Protein AF-A0A5N6W4V6-F1 (afdb_monomer)

Foldseek 3Di:
DDDDDPDPPPPPPQDKDKDKDKAKDFADPDPSVPPDDPPPPPDPPDDDDDPCPDPPPPDDDPDPPPPPPPDPPPDDPCPGMDIDPIDMDIATCPDDDPPDDHPVNVVVVVVQQVVAPLADPDDDNDDPDDQQAWEQDPQDTQGHRRRDHDNYRPPPHHYDYFDPDAAEDAQERDAPVQFPDWAQDPVNAAIFTDGSRRNDHTYGYGQPHWHAHPVVRFIWGFDQDPVRGTDIDTD

Nearest PDB structures (foldseek):
  9axv-assembly1_AH  TM=6.321E-01  e=2.723E+00  Schizosaccharomyces pombe

Solvent-accessible surface area (backbone atoms only — not comparable to full-atom values): 15080 Å² total; per-residue (Å²): 140,81,83,82,77,86,69,86,72,76,71,80,75,77,58,56,48,73,49,73,51,83,46,57,36,75,50,58,93,55,82,67,63,72,51,85,69,87,66,80,70,73,83,68,93,75,75,89,73,76,84,74,90,62,81,82,78,82,81,81,75,100,77,71,91,77,74,83,76,78,76,76,76,81,80,79,81,63,90,48,56,42,77,41,82,76,44,73,48,81,28,47,56,88,45,76,65,87,98,54,80,19,44,66,58,47,54,51,48,52,52,48,42,74,64,22,69,70,46,62,87,72,84,66,72,68,81,92,66,67,70,61,20,27,32,81,51,100,86,28,25,35,27,72,60,57,32,48,73,32,84,58,80,58,91,89,44,44,81,47,84,59,54,83,63,68,41,81,54,57,52,80,70,56,47,52,84,44,57,64,47,68,43,75,31,93,86,72,73,37,30,40,35,35,46,52,40,65,81,50,47,34,27,42,33,52,75,85,41,42,23,44,24,84,92,75,71,45,43,28,30,66,42,78,39,98,87,70,48,76,36,80,42,82,108

Sequence (235 aa):
MSKPSKGMVLSSQSEDLVIIRCRLEHIGTGIGADRARMEPRAPQRSHIRNPSDVTDLASLGSQVDRISLSGTSYRDDSTDVDFAPLQRVHVPDSVHGSSKLTVRLTLWGICMLAAAPGNSTHLQTEYNYPLHSCIQIQRGFLHLSTGVVTQQVPGGAQLVEAPQNPAIANNHSFLAEHVYTAKWHPSGTGLVVTLKDATLPRYIVSDENRFWSRVKQQWFRLVRGRNGDVIWEEL

Secondary structure (DSSP, 8-state):
--PPP----------EEEEEE--EEE--SSTTTTS---------S--PPPP-------SS-TT-TT------------TTEEEPPPEEEEEETT--STTS--HHHHHHHHHHHHT-TT------S---S-SSEEEEETTEEEETTT--EESSPPTTPEEEPPP-SPEEP-TTS--GGGEEEEEE-TTSSSEEEEES-TTSPPEEE-TT--EEETTTTEEEEEEE-TTS-EEEEE-

Organism: NCBI:txid1034304

Mean predicted aligned error: 16.21 Å

Structure (mmCIF, N/CA/C/O backbone):
data_AF-A0A5N6W4V6-F1
#
_entry.id   AF-A0A5N6W4V6-F1
#
loop_
_atom_site.group_PDB
_atom_site.id
_atom_site.type_symbol
_atom_site.label_atom_id
_atom_site.label_alt_id
_atom_site.label_comp_id
_atom_site.label_asym_id
_atom_site.label_entity_id
_atom_site.label_seq_id
_atom_site.pdbx_PDB_ins_code
_atom_site.Cartn_x
_atom_site.Cartn_y
_atom_site.Cartn_z
_atom_site.occupancy
_atom_site.B_iso_or_equiv
_atom_site.auth_seq_id
_atom_site.auth_comp_id
_atom_site.auth_asym_id
_atom_site.auth_atom_id
_atom_site.pdbx_PDB_model_num
ATOM 1 N N . MET A 1 1 ? 11.993 39.519 -54.305 1.00 37.31 1 MET A N 1
ATOM 2 C CA . MET A 1 1 ? 13.036 38.931 -53.432 1.00 37.31 1 MET A CA 1
ATOM 3 C C . MET A 1 1 ? 12.584 39.071 -51.988 1.00 37.31 1 MET A C 1
ATOM 5 O O . MET A 1 1 ? 12.568 40.179 -51.474 1.00 37.31 1 MET A O 1
ATOM 9 N N . SER A 1 2 ? 12.138 37.974 -51.376 1.00 35.53 2 SER A N 1
ATOM 10 C CA . SER A 1 2 ? 11.718 37.910 -49.970 1.00 35.53 2 SER A CA 1
ATOM 11 C C . SER A 1 2 ? 12.803 37.169 -49.186 1.00 35.53 2 SER A C 1
ATOM 13 O O . SER A 1 2 ? 13.235 36.098 -49.612 1.00 35.53 2 SER A O 1
ATOM 15 N N . LYS A 1 3 ? 13.305 37.770 -48.101 1.00 37.88 3 LYS A N 1
ATOM 16 C CA . LYS A 1 3 ? 14.307 37.156 -47.217 1.00 37.88 3 LYS A CA 1
ATOM 17 C C . LYS A 1 3 ? 13.666 35.971 -46.478 1.00 37.88 3 LYS A C 1
ATOM 19 O O . LYS A 1 3 ? 12.604 36.169 -45.891 1.00 37.88 3 LYS A O 1
ATOM 24 N N . PRO A 1 4 ? 14.292 34.783 -46.426 1.00 41.38 4 PRO A N 1
ATOM 25 C CA . PRO A 1 4 ? 13.817 33.717 -45.553 1.00 41.38 4 PRO A CA 1
ATOM 26 C C . PRO A 1 4 ? 14.013 34.133 -44.089 1.00 41.38 4 PRO A C 1
ATOM 28 O O . PRO A 1 4 ? 15.096 34.575 -43.692 1.00 41.38 4 PRO A O 1
ATOM 31 N N . SER A 1 5 ? 12.949 34.023 -43.293 1.00 41.88 5 SER A N 1
ATOM 32 C CA . SER A 1 5 ? 13.024 34.188 -41.846 1.00 41.88 5 SER A CA 1
ATOM 33 C C . SER A 1 5 ? 13.892 33.069 -41.269 1.00 41.88 5 SER A C 1
ATOM 35 O O . SER A 1 5 ? 13.708 31.888 -41.564 1.00 41.88 5 SER A O 1
ATOM 37 N N . LYS A 1 6 ? 14.869 33.436 -40.433 1.00 50.72 6 LYS A N 1
ATOM 38 C CA . LYS A 1 6 ? 15.570 32.487 -39.563 1.00 50.72 6 LYS A CA 1
ATOM 39 C C . LYS A 1 6 ? 14.616 32.085 -38.439 1.00 50.72 6 LYS A C 1
ATOM 41 O O . LYS A 1 6 ? 14.714 32.589 -37.326 1.00 50.72 6 LYS A O 1
ATOM 46 N N . GLY A 1 7 ? 13.660 31.219 -38.753 1.00 35.78 7 GLY A N 1
ATOM 47 C CA . GLY A 1 7 ? 12.993 30.412 -37.744 1.00 35.78 7 GLY A CA 1
ATOM 48 C C . GLY A 1 7 ? 13.973 29.337 -37.296 1.00 35.78 7 GLY A C 1
ATOM 49 O O . GLY A 1 7 ? 14.449 28.557 -38.119 1.00 35.78 7 GLY A O 1
ATOM 50 N N . MET A 1 8 ? 14.319 29.320 -36.011 1.00 35.16 8 MET A N 1
ATOM 51 C CA . MET A 1 8 ? 14.998 28.185 -35.399 1.00 35.16 8 MET A CA 1
ATOM 52 C C . MET A 1 8 ? 14.027 27.005 -35.447 1.00 35.16 8 MET A C 1
ATOM 54 O O . MET A 1 8 ? 13.156 26.866 -34.594 1.00 35.16 8 MET A O 1
ATOM 58 N N . VAL A 1 9 ? 14.129 26.199 -36.502 1.00 39.41 9 VAL A N 1
ATOM 59 C CA . VAL A 1 9 ? 13.471 24.899 -36.565 1.00 39.41 9 VAL A CA 1
ATOM 60 C C . VAL A 1 9 ? 14.160 24.054 -35.503 1.00 39.41 9 VAL A C 1
ATOM 62 O O . VAL A 1 9 ? 15.336 23.723 -35.649 1.00 39.41 9 VAL A O 1
ATOM 65 N N . LEU A 1 10 ? 13.453 23.752 -34.413 1.00 39.94 10 LEU A N 1
ATOM 66 C CA . LEU A 1 10 ? 13.836 22.664 -33.521 1.00 39.94 10 LEU A CA 1
ATOM 67 C C . LEU A 1 10 ? 13.800 21.404 -34.389 1.00 39.94 10 LEU A C 1
ATOM 69 O O . LEU A 1 10 ? 12.734 20.883 -34.704 1.00 39.94 10 LEU A O 1
ATOM 73 N N . SER A 1 11 ? 14.967 21.017 -34.897 1.00 42.38 11 SER A N 1
ATOM 74 C CA . SER A 1 11 ? 15.164 19.841 -35.734 1.00 42.38 11 SER A CA 1
ATOM 75 C C . SER A 1 11 ? 14.507 18.644 -35.059 1.00 42.38 11 SER A C 1
ATOM 77 O O . SER A 1 11 ? 14.895 18.332 -33.935 1.00 42.38 11 SER A O 1
ATOM 79 N N . SER A 1 12 ? 13.514 18.048 -35.730 1.00 49.81 12 SER A N 1
ATOM 80 C CA . SER A 1 12 ? 12.936 16.720 -35.469 1.00 49.81 12 SER A CA 1
ATOM 81 C C . SER A 1 12 ? 13.153 16.236 -34.032 1.00 49.81 12 SER A C 1
ATOM 83 O O . SER A 1 12 ? 14.077 15.461 -33.774 1.00 49.81 12 SER A O 1
ATOM 85 N N . GLN A 1 13 ? 12.365 16.752 -33.087 1.00 52.81 13 GLN A N 1
ATOM 86 C CA . GLN A 1 13 ? 12.402 16.244 -31.721 1.00 52.81 13 GLN A CA 1
ATOM 87 C C . GLN A 1 13 ? 11.993 14.776 -31.780 1.00 52.81 13 GLN A C 1
ATOM 89 O O . GLN A 1 13 ? 10.850 14.465 -32.101 1.00 52.81 13 GLN A O 1
ATOM 94 N N . SER A 1 14 ? 12.951 13.883 -31.548 1.00 59.62 14 SER A N 1
ATOM 95 C CA . SER A 1 14 ? 12.659 12.491 -31.246 1.00 59.62 14 SER A CA 1
ATOM 96 C C . SER A 1 14 ? 11.665 12.486 -30.090 1.00 59.62 14 SER A C 1
ATOM 98 O O . SER A 1 14 ? 11.950 13.042 -29.027 1.00 59.62 14 SER A O 1
ATOM 100 N N . GLU A 1 15 ? 10.469 11.962 -30.335 1.00 77.88 15 GLU A N 1
ATOM 101 C CA . GLU A 1 15 ? 9.481 11.779 -29.283 1.00 77.88 15 GLU A CA 1
ATOM 102 C C . GLU A 1 15 ? 10.014 10.686 -28.353 1.00 77.88 15 GLU A C 1
ATOM 104 O O . GLU A 1 15 ? 10.244 9.555 -28.775 1.00 77.88 15 GLU A O 1
ATOM 109 N N . ASP A 1 16 ? 10.262 11.031 -27.094 1.00 81.50 16 ASP A N 1
ATOM 110 C CA . ASP A 1 16 ? 10.787 10.111 -26.090 1.00 81.50 16 ASP A CA 1
ATOM 111 C C . ASP A 1 16 ? 9.822 10.082 -24.901 1.00 81.50 16 ASP A C 1
ATOM 113 O O . ASP A 1 16 ? 9.371 11.121 -24.410 1.00 81.50 16 ASP A O 1
ATOM 117 N N . LEU A 1 17 ? 9.541 8.887 -24.380 1.00 81.44 17 LEU A N 1
ATOM 118 C CA . LEU A 1 17 ? 8.930 8.750 -23.065 1.00 81.44 17 LEU A CA 1
ATOM 119 C C . LEU A 1 17 ? 10.016 8.920 -22.002 1.00 81.44 17 LEU A C 1
ATOM 121 O O . LEU A 1 17 ? 10.955 8.125 -21.923 1.00 81.44 17 LEU A O 1
ATOM 125 N N . VAL A 1 18 ? 9.854 9.925 -21.144 1.00 80.00 18 VAL A N 1
ATOM 126 C CA . VAL A 1 18 ? 10.773 10.190 -20.034 1.00 80.00 18 VAL A CA 1
ATOM 127 C C . VAL A 1 18 ? 10.116 9.789 -18.721 1.00 80.00 18 VAL A C 1
ATOM 129 O O . VAL A 1 18 ? 9.105 10.358 -18.316 1.00 80.00 18 VAL A O 1
ATOM 132 N N . ILE A 1 19 ? 10.717 8.826 -18.029 1.00 78.06 19 ILE A N 1
ATOM 133 C CA . ILE A 1 19 ? 10.325 8.445 -16.671 1.00 78.06 19 ILE A CA 1
ATOM 134 C C . ILE A 1 19 ? 11.269 9.139 -15.707 1.00 78.06 19 ILE A C 1
ATOM 136 O O . ILE A 1 19 ? 12.485 9.012 -15.844 1.00 78.06 19 ILE A O 1
ATOM 140 N N . ILE A 1 20 ? 10.720 9.834 -14.715 1.00 73.12 20 ILE A N 1
ATOM 141 C CA . ILE A 1 20 ? 11.490 10.512 -13.675 1.00 73.12 20 ILE A CA 1
ATOM 142 C C . ILE A 1 20 ? 11.162 9.864 -12.335 1.00 73.12 20 ILE A C 1
ATOM 144 O O . ILE A 1 20 ? 9.997 9.710 -11.975 1.00 73.12 20 ILE A O 1
ATOM 148 N N . ARG A 1 21 ? 12.197 9.488 -11.587 1.00 70.25 21 ARG A N 1
ATOM 149 C CA . ARG A 1 21 ? 12.077 9.057 -10.199 1.00 70.25 21 ARG A CA 1
ATOM 150 C C . ARG A 1 21 ? 12.344 10.256 -9.300 1.00 70.25 21 ARG A C 1
ATOM 152 O O . ARG A 1 21 ? 13.481 10.720 -9.203 1.00 70.25 21 ARG A O 1
ATOM 159 N N . CYS A 1 22 ? 11.296 10.710 -8.628 1.00 69.06 22 CYS A N 1
ATOM 160 C CA . CYS A 1 22 ? 11.381 11.698 -7.562 1.00 69.06 22 CYS A CA 1
ATOM 161 C C . CYS A 1 22 ? 11.528 10.970 -6.223 1.00 69.06 22 CYS A C 1
ATOM 163 O O . CYS A 1 22 ? 10.844 9.977 -5.976 1.00 69.06 22 CYS A O 1
ATOM 165 N N . ARG A 1 23 ? 12.426 11.446 -5.364 1.00 62.81 23 ARG A N 1
ATOM 166 C CA . ARG A 1 23 ? 12.607 10.943 -4.000 1.00 62.81 23 ARG A CA 1
ATOM 167 C C . ARG A 1 23 ? 12.920 12.129 -3.091 1.00 62.81 23 ARG A C 1
ATOM 169 O O . ARG A 1 23 ? 13.581 13.064 -3.531 1.00 62.81 23 ARG A O 1
ATOM 176 N N .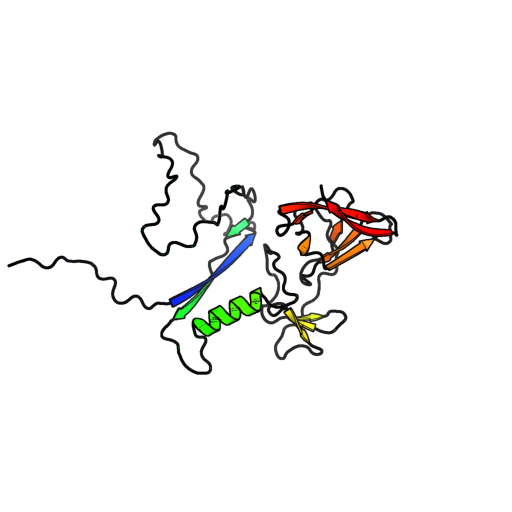 LEU A 1 24 ? 12.470 12.056 -1.846 1.00 67.94 24 LEU A N 1
ATOM 177 C CA . LEU A 1 24 ? 12.901 12.942 -0.773 1.00 67.94 24 LEU A CA 1
ATOM 178 C C . LEU A 1 24 ? 14.062 12.283 -0.007 1.00 67.94 24 LEU A C 1
ATOM 180 O O . LEU A 1 24 ? 14.114 11.059 0.113 1.00 67.94 24 LEU A O 1
ATOM 184 N N . GLU A 1 25 ? 15.035 13.063 0.445 1.00 61.94 25 GLU A N 1
ATOM 185 C CA . GLU A 1 25 ? 16.137 12.603 1.289 1.00 61.94 25 GLU A CA 1
ATOM 186 C C . GLU A 1 25 ? 16.296 13.505 2.508 1.00 61.94 25 GLU A C 1
ATOM 188 O O . GLU A 1 25 ? 16.213 14.726 2.402 1.00 61.94 25 GLU A O 1
ATOM 193 N N . HIS A 1 26 ? 16.537 12.902 3.670 1.00 63.62 26 HIS A N 1
ATOM 194 C CA . HIS A 1 26 ? 16.838 13.659 4.875 1.00 63.62 26 HIS A CA 1
ATOM 195 C C . HIS A 1 26 ? 18.221 14.324 4.750 1.00 63.62 26 HIS A C 1
ATOM 197 O O . HIS A 1 26 ? 19.241 13.655 4.552 1.00 63.62 26 HIS A O 1
ATOM 203 N N . ILE A 1 27 ? 18.273 15.645 4.911 1.00 63.19 27 ILE A N 1
ATOM 204 C CA . ILE A 1 27 ? 19.504 16.431 4.962 1.00 63.19 27 ILE A CA 1
ATOM 205 C C . ILE A 1 27 ? 20.110 16.245 6.357 1.00 63.19 27 ILE A C 1
ATOM 207 O O . ILE A 1 27 ? 19.725 16.897 7.323 1.00 63.19 27 ILE A O 1
ATOM 211 N N . GLY A 1 28 ? 21.050 15.308 6.489 1.00 59.56 28 GLY A N 1
ATOM 212 C CA . GLY A 1 28 ? 21.851 15.177 7.711 1.00 59.56 28 GLY A CA 1
ATOM 213 C C . GLY A 1 28 ? 22.766 16.388 7.961 1.00 59.56 28 GLY A C 1
ATOM 214 O O . GLY A 1 28 ? 22.790 17.357 7.203 1.00 59.56 28 GLY A O 1
ATOM 215 N N . THR A 1 29 ? 23.591 16.318 9.007 1.00 54.50 29 THR A N 1
ATOM 216 C CA . THR A 1 29 ? 24.674 17.289 9.225 1.00 54.50 29 THR A CA 1
ATOM 217 C C . THR A 1 29 ? 25.836 17.022 8.255 1.00 54.50 29 THR A C 1
ATOM 219 O O . THR A 1 29 ? 26.289 15.887 8.112 1.00 54.50 29 THR A O 1
ATOM 222 N N . GLY A 1 30 ? 26.326 18.056 7.557 1.00 57.84 30 GLY A N 1
ATOM 223 C CA . GLY A 1 30 ? 27.465 17.961 6.628 1.00 57.84 30 GLY A CA 1
ATOM 224 C C . GLY A 1 30 ? 27.225 18.646 5.279 1.00 57.84 30 GLY A C 1
ATOM 225 O O . GLY A 1 30 ? 26.351 19.490 5.160 1.00 57.84 30 GLY A O 1
ATOM 226 N N . ILE A 1 31 ? 27.975 18.253 4.245 1.00 49.97 31 ILE A N 1
ATOM 227 C CA . ILE A 1 31 ? 28.059 18.893 2.906 1.00 49.97 31 ILE A CA 1
ATOM 228 C C . ILE A 1 31 ? 26.705 19.070 2.177 1.00 49.97 31 ILE A C 1
ATOM 230 O O . ILE A 1 31 ? 26.594 19.868 1.249 1.00 49.97 31 ILE A O 1
ATOM 234 N N . GLY A 1 32 ? 25.676 18.307 2.566 1.00 46.09 32 GLY A N 1
ATOM 235 C CA . GLY A 1 32 ? 24.301 18.468 2.077 1.00 46.09 32 GLY A CA 1
ATOM 236 C C . GLY A 1 32 ? 23.560 19.662 2.693 1.00 46.09 32 GLY A C 1
ATOM 237 O O . GLY A 1 32 ? 22.680 20.214 2.043 1.00 46.09 32 GLY A O 1
ATOM 238 N N . ALA A 1 33 ? 23.947 20.100 3.897 1.00 55.56 33 ALA A N 1
ATOM 239 C CA . ALA A 1 33 ? 23.419 21.293 4.559 1.00 55.56 33 ALA A CA 1
ATOM 240 C C . ALA A 1 33 ? 23.836 22.591 3.847 1.00 55.56 33 ALA A C 1
ATOM 242 O O . ALA A 1 33 ? 23.076 23.556 3.848 1.00 55.56 33 ALA A O 1
ATOM 243 N N . ASP A 1 34 ? 25.008 22.582 3.203 1.00 50.41 34 ASP A N 1
ATOM 244 C CA . ASP A 1 34 ? 25.590 23.737 2.508 1.00 50.41 34 ASP A CA 1
ATOM 245 C C . ASP A 1 34 ? 25.141 23.858 1.040 1.00 50.41 34 ASP A C 1
ATOM 247 O O . ASP A 1 34 ? 25.574 24.767 0.323 1.00 50.41 34 ASP A O 1
ATOM 251 N N . ARG A 1 35 ? 24.285 22.948 0.547 1.00 53.81 35 ARG A N 1
ATOM 252 C CA . ARG A 1 35 ? 23.696 23.103 -0.790 1.00 53.81 35 ARG A CA 1
ATOM 253 C C . ARG A 1 35 ? 22.862 24.381 -0.812 1.00 53.81 35 ARG A C 1
ATOM 255 O O . ARG A 1 35 ? 22.061 24.628 0.087 1.00 53.81 35 ARG A O 1
ATOM 262 N N . ALA A 1 36 ? 23.039 25.186 -1.861 1.00 47.34 36 ALA A N 1
ATOM 263 C CA . ALA A 1 36 ? 22.266 26.404 -2.057 1.00 47.34 36 ALA A CA 1
ATOM 264 C C . ALA A 1 36 ? 20.775 26.053 -2.159 1.00 47.34 36 ALA A C 1
ATOM 266 O O . ALA A 1 36 ? 20.301 25.612 -3.208 1.00 47.34 36 ALA A O 1
ATOM 267 N N . ARG A 1 37 ? 20.041 26.236 -1.056 1.00 52.66 37 ARG A N 1
ATOM 268 C CA . ARG A 1 37 ? 18.586 26.111 -1.049 1.00 52.66 37 ARG A CA 1
ATOM 269 C C . ARG A 1 37 ? 18.029 27.152 -2.015 1.00 52.66 37 ARG A C 1
ATOM 271 O O . ARG A 1 37 ? 18.456 28.310 -2.001 1.00 52.66 37 ARG A O 1
ATOM 278 N N . MET A 1 38 ? 17.037 26.773 -2.820 1.00 45.66 38 MET A N 1
ATOM 279 C CA . MET A 1 38 ? 16.125 27.774 -3.370 1.00 45.66 38 MET A CA 1
ATOM 280 C C . MET A 1 38 ? 15.278 28.290 -2.207 1.00 45.66 38 MET A C 1
ATOM 282 O O . MET A 1 38 ? 14.135 27.878 -2.030 1.00 45.66 38 MET A O 1
ATOM 286 N N . GLU A 1 39 ? 15.851 29.151 -1.366 1.00 39.00 39 GLU A N 1
ATOM 287 C CA . GLU A 1 3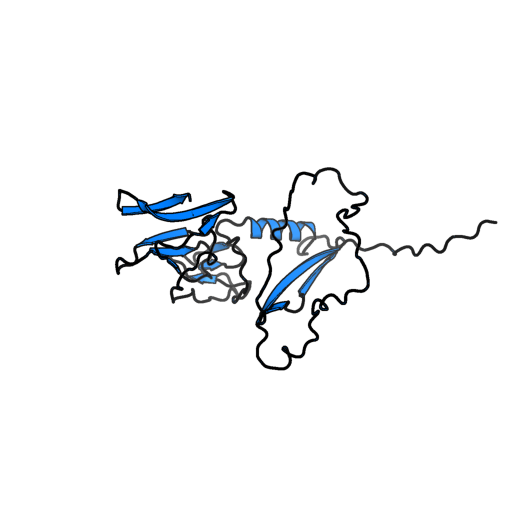9 ? 15.041 29.870 -0.399 1.00 39.00 39 GLU A CA 1
ATOM 288 C C . GLU A 1 39 ? 14.013 30.698 -1.177 1.00 39.00 39 GLU A C 1
ATOM 290 O O . GLU A 1 39 ? 14.384 31.427 -2.111 1.00 39.00 39 GLU A O 1
ATOM 295 N N . PRO A 1 40 ? 12.720 30.634 -0.817 1.00 41.06 40 PRO A N 1
ATOM 296 C CA . PRO A 1 40 ? 11.800 31.669 -1.225 1.00 41.06 40 PRO A CA 1
ATOM 297 C C . PRO A 1 40 ? 12.320 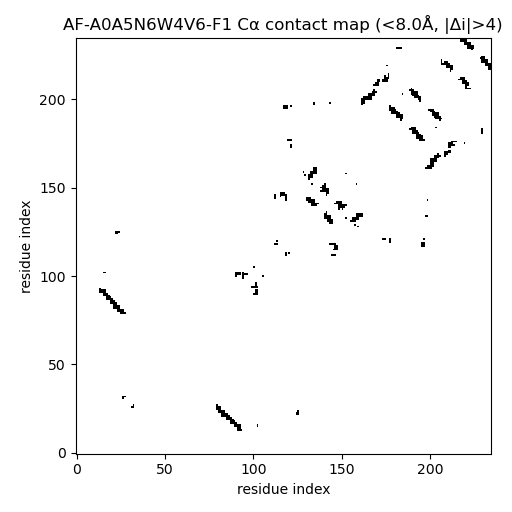32.953 -0.592 1.00 41.06 40 PRO A C 1
ATOM 299 O O . PRO A 1 40 ? 12.160 33.181 0.605 1.00 41.06 40 PRO A O 1
ATOM 302 N N . ARG A 1 41 ? 13.005 33.764 -1.405 1.00 39.59 41 ARG A N 1
ATOM 303 C CA . ARG A 1 41 ? 13.465 35.103 -1.041 1.00 39.59 41 ARG A CA 1
ATOM 304 C C . ARG A 1 41 ? 12.320 35.766 -0.283 1.00 39.59 41 ARG A C 1
ATOM 306 O O . ARG A 1 41 ? 11.239 35.933 -0.856 1.00 39.59 41 ARG A O 1
ATOM 313 N N . ALA A 1 42 ? 12.543 36.099 0.992 1.00 44.53 42 ALA A N 1
ATOM 314 C CA . ALA A 1 42 ? 11.595 36.896 1.757 1.00 44.53 42 ALA A CA 1
ATOM 315 C C . ALA A 1 42 ? 11.155 38.060 0.857 1.00 44.53 42 ALA A C 1
ATOM 317 O O . ALA A 1 42 ? 12.027 38.661 0.216 1.00 44.53 42 ALA A O 1
ATOM 318 N N . PRO A 1 43 ? 9.846 38.329 0.712 1.00 42.22 43 PRO A N 1
ATOM 319 C CA . PRO A 1 43 ? 9.377 39.261 -0.294 1.00 42.22 43 PRO A CA 1
ATOM 320 C C . PRO A 1 43 ? 9.943 40.641 0.030 1.00 42.22 43 PRO A C 1
ATOM 322 O O . PRO A 1 43 ? 9.425 41.363 0.881 1.00 42.22 43 PRO A O 1
ATOM 325 N N . GLN A 1 44 ? 11.022 41.023 -0.655 1.00 42.19 44 GLN A N 1
ATOM 326 C CA . GLN A 1 44 ? 11.397 42.417 -0.750 1.00 42.19 44 GLN A CA 1
ATOM 327 C C . GLN A 1 44 ? 10.230 43.087 -1.463 1.00 42.19 44 GLN A C 1
ATOM 329 O O . GLN A 1 44 ? 9.930 42.794 -2.621 1.00 42.19 44 GLN A O 1
ATOM 334 N N . ARG A 1 45 ? 9.507 43.921 -0.710 1.00 50.12 45 ARG A N 1
ATOM 335 C CA . ARG A 1 45 ? 8.444 44.794 -1.202 1.00 50.12 45 ARG A CA 1
ATOM 336 C C . ARG A 1 45 ? 9.026 45.772 -2.220 1.00 50.12 45 ARG A C 1
ATOM 338 O O . ARG A 1 45 ? 9.302 46.922 -1.909 1.00 50.12 45 ARG A O 1
ATOM 345 N N . SER A 1 46 ? 9.200 45.306 -3.440 1.0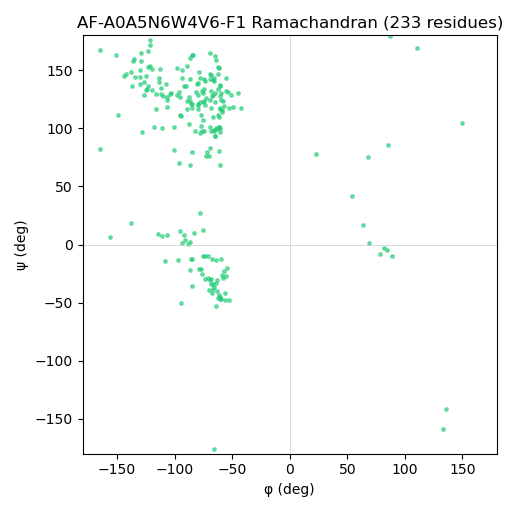0 42.69 46 SER A N 1
ATOM 346 C CA . SER A 1 46 ? 9.440 46.122 -4.618 1.00 42.69 46 SER A CA 1
ATOM 347 C C . SER A 1 46 ? 9.194 45.213 -5.811 1.00 42.69 46 SER A C 1
ATOM 349 O O . SER A 1 46 ? 10.116 44.562 -6.277 1.00 42.69 46 SER A O 1
ATOM 351 N N . HIS A 1 47 ? 7.917 45.066 -6.168 1.00 40.94 47 HIS A N 1
ATOM 352 C CA . HIS A 1 47 ? 7.341 44.678 -7.463 1.00 40.94 47 HIS A CA 1
ATOM 353 C C . HIS A 1 47 ? 6.022 43.945 -7.196 1.00 40.94 47 HIS A C 1
ATOM 355 O O . HIS A 1 47 ? 5.987 42.803 -6.743 1.00 40.94 47 HIS A O 1
ATOM 361 N N . ILE A 1 48 ? 4.922 44.653 -7.449 1.00 37.66 48 ILE A N 1
ATOM 362 C CA . ILE A 1 48 ? 3.571 44.096 -7.475 1.00 37.66 48 ILE A CA 1
ATOM 363 C C . ILE A 1 48 ? 3.565 42.999 -8.547 1.00 37.66 48 ILE A C 1
ATOM 365 O O . ILE A 1 48 ? 3.790 43.286 -9.722 1.00 37.66 48 ILE A O 1
ATOM 369 N N . ARG A 1 49 ? 3.344 41.741 -8.151 1.00 38.84 49 ARG A N 1
ATOM 370 C CA . ARG A 1 49 ? 3.014 40.666 -9.092 1.00 38.84 49 ARG A CA 1
ATOM 371 C C . ARG A 1 49 ? 1.511 40.708 -9.336 1.00 38.84 49 ARG A C 1
ATOM 373 O O . ARG A 1 49 ? 0.738 40.560 -8.394 1.00 38.84 49 ARG A O 1
ATOM 380 N N . ASN A 1 50 ? 1.118 40.891 -10.595 1.00 35.03 50 ASN A N 1
ATOM 381 C CA . ASN A 1 50 ? -0.227 40.548 -11.045 1.00 35.03 50 ASN A CA 1
ATOM 382 C C . ASN A 1 50 ? -0.506 39.080 -10.678 1.00 35.03 50 ASN A C 1
ATOM 384 O O . ASN A 1 50 ? 0.339 38.228 -10.983 1.00 35.03 50 ASN A O 1
ATOM 388 N N . PRO A 1 51 ? -1.652 38.763 -10.052 1.00 35.25 51 PRO A N 1
ATOM 389 C CA . PRO A 1 51 ? -2.067 37.382 -9.875 1.00 35.25 51 PRO A CA 1
ATOM 390 C C . PRO A 1 51 ? -2.229 36.760 -11.263 1.00 35.25 51 PRO A C 1
ATOM 392 O O . PRO A 1 51 ? -3.017 37.219 -12.087 1.00 35.25 51 PRO A O 1
ATOM 395 N N . SER A 1 52 ? -1.409 35.756 -11.558 1.00 40.62 52 SER A N 1
ATOM 396 C CA . SER A 1 52 ? -1.514 34.967 -12.783 1.00 40.62 52 SER A CA 1
ATOM 397 C C . SER A 1 52 ? -2.511 33.837 -12.530 1.00 40.62 52 SER A C 1
ATOM 399 O O . SER A 1 52 ? -2.126 32.678 -12.461 1.00 40.62 52 SER A O 1
ATOM 401 N N . ASP A 1 53 ? -3.790 34.182 -12.371 1.00 37.31 53 ASP A N 1
ATOM 402 C CA . ASP A 1 53 ? -4.902 33.213 -12.311 1.00 37.31 53 ASP A CA 1
ATOM 403 C C . ASP A 1 53 ? -5.261 32.640 -13.695 1.00 37.31 53 ASP A C 1
ATOM 405 O O . ASP A 1 53 ? -6.277 31.975 -13.873 1.00 37.31 53 ASP A O 1
ATOM 409 N N . VAL A 1 54 ? -4.415 32.862 -14.701 1.00 34.00 54 VAL A N 1
ATOM 410 C CA . VAL A 1 54 ? -4.569 32.286 -16.033 1.00 34.00 54 VAL A CA 1
ATOM 411 C C . VAL A 1 54 ? -3.251 31.621 -16.387 1.00 34.00 54 VAL A C 1
ATOM 413 O O . VAL A 1 54 ? -2.299 32.264 -16.830 1.00 34.00 54 VAL A O 1
ATOM 416 N N . THR A 1 55 ? -3.186 30.309 -16.166 1.00 39.59 55 THR A N 1
ATOM 417 C CA . THR A 1 55 ? -2.287 29.493 -16.979 1.00 39.59 55 THR A CA 1
ATOM 418 C C . THR A 1 55 ? -2.916 29.497 -18.362 1.00 39.59 55 THR A C 1
ATOM 420 O O . THR A 1 55 ? -3.931 28.840 -18.577 1.00 39.59 55 THR A O 1
ATOM 423 N N . ASP A 1 56 ? -2.377 30.316 -19.260 1.00 33.56 56 ASP A N 1
ATOM 424 C CA . ASP A 1 56 ? -2.793 30.360 -20.657 1.00 33.56 56 ASP A CA 1
ATOM 425 C C . ASP A 1 56 ? -2.341 29.042 -21.310 1.00 33.56 56 ASP A C 1
ATOM 427 O O . ASP A 1 56 ? -1.245 28.909 -21.856 1.00 33.56 56 ASP A O 1
ATOM 431 N N . LEU A 1 57 ? -3.160 28.002 -21.128 1.00 34.72 57 LEU A N 1
ATOM 432 C CA . LEU A 1 57 ? -3.074 26.727 -21.825 1.00 34.72 57 LEU A CA 1
ATOM 433 C C . LEU A 1 57 ? -3.522 26.973 -23.264 1.00 34.72 57 LEU A C 1
ATOM 435 O O . LEU A 1 57 ? -4.655 26.689 -23.653 1.00 34.72 57 LEU A O 1
ATOM 439 N N . ALA A 1 58 ? -2.613 27.513 -24.068 1.00 30.20 58 ALA A N 1
ATOM 440 C CA . ALA A 1 58 ? -2.796 27.538 -25.504 1.00 30.20 58 ALA A CA 1
ATOM 441 C C . ALA A 1 58 ? -2.707 26.101 -26.050 1.00 30.20 58 ALA A C 1
ATOM 443 O O . ALA A 1 58 ? -1.633 25.567 -26.318 1.00 30.20 58 ALA A O 1
ATOM 444 N N . SER A 1 59 ? -3.894 25.523 -26.234 1.00 40.06 59 SER A N 1
ATOM 445 C CA . SER A 1 59 ? -4.270 24.626 -27.329 1.00 40.06 59 SER A CA 1
ATOM 446 C C . SER A 1 59 ? -3.616 23.246 -27.391 1.00 40.06 59 SER A C 1
ATOM 448 O O . SER A 1 59 ? -2.870 22.971 -28.320 1.00 40.06 59 SER A O 1
ATOM 450 N N . LEU A 1 60 ? -4.046 22.325 -26.522 1.00 37.59 60 LEU A N 1
ATOM 451 C CA . LEU A 1 60 ? -4.232 20.913 -26.885 1.00 37.59 60 LEU A CA 1
ATOM 452 C C . LEU A 1 60 ? -5.374 20.301 -26.046 1.00 37.59 60 LEU A C 1
ATOM 454 O O . LEU A 1 60 ? -5.230 20.085 -24.850 1.00 37.59 60 LEU A O 1
ATOM 458 N N . GLY A 1 61 ? -6.495 19.984 -26.704 1.00 34.62 61 GLY A N 1
ATOM 459 C CA . GLY A 1 61 ? -7.389 18.890 -26.298 1.00 34.62 61 GLY A CA 1
ATOM 460 C C . GLY A 1 61 ? -8.456 19.192 -25.242 1.00 34.62 61 GLY A C 1
ATOM 461 O O . GLY A 1 61 ? -8.307 18.877 -24.065 1.00 34.62 61 GLY A O 1
ATOM 462 N N . SER A 1 62 ? -9.598 19.692 -25.706 1.00 39.31 62 SER A N 1
ATOM 463 C CA . SER A 1 62 ? -10.853 19.942 -24.989 1.00 39.31 62 SER A CA 1
ATOM 464 C C . SER A 1 62 ? -11.515 18.695 -24.364 1.00 39.31 62 SER A C 1
ATOM 466 O O . SER A 1 62 ? -12.582 18.280 -24.818 1.00 39.31 62 SER A O 1
ATOM 468 N N . GLN A 1 63 ? -10.924 18.081 -23.331 1.00 39.28 63 GLN A N 1
ATOM 469 C CA . GLN A 1 63 ? -11.649 17.092 -22.508 1.00 39.28 63 GLN A CA 1
ATOM 470 C C . GLN A 1 63 ? -11.137 16.878 -21.070 1.00 39.28 63 GLN A C 1
ATOM 472 O O . GLN A 1 63 ? -11.673 16.028 -20.364 1.00 39.28 63 GLN A O 1
ATOM 477 N N . VAL A 1 64 ? -10.171 17.670 -20.585 1.00 39.31 64 VAL A N 1
ATOM 478 C CA . VAL A 1 64 ? -9.661 17.581 -19.191 1.00 39.31 64 VAL A CA 1
ATOM 479 C C . VAL A 1 64 ? -10.355 18.588 -18.248 1.00 39.31 64 VAL A C 1
ATOM 481 O O . VAL A 1 64 ? -9.972 18.769 -17.098 1.00 39.31 64 VAL A O 1
ATOM 484 N N . ASP A 1 65 ? -11.441 19.215 -18.701 1.00 31.58 65 ASP A N 1
ATOM 485 C CA . ASP A 1 65 ? -12.085 20.378 -18.067 1.00 31.58 65 ASP A CA 1
ATOM 486 C C . ASP A 1 65 ? -12.967 20.058 -16.837 1.00 31.58 65 ASP A C 1
ATOM 488 O O . ASP A 1 65 ? -13.928 20.761 -16.526 1.00 31.58 65 ASP A O 1
ATOM 492 N N . ARG A 1 66 ? -12.679 18.966 -16.118 1.00 34.41 66 ARG A N 1
ATOM 493 C CA . ARG A 1 66 ? -13.402 18.595 -14.883 1.00 34.41 66 ARG A CA 1
ATOM 494 C C . ARG A 1 66 ? -12.531 18.087 -13.741 1.00 34.41 66 ARG A C 1
ATOM 496 O O . ARG A 1 66 ? -13.053 17.490 -12.803 1.00 34.41 66 ARG A O 1
ATOM 503 N N . ILE A 1 67 ? -11.228 18.346 -13.762 1.00 34.88 67 ILE A N 1
ATOM 504 C CA . ILE A 1 67 ? -10.389 18.079 -12.591 1.00 34.88 67 ILE A CA 1
ATOM 505 C C . ILE A 1 67 ? -10.164 19.401 -11.851 1.00 34.88 67 ILE A C 1
ATOM 507 O O . ILE A 1 67 ? -9.144 20.063 -12.017 1.00 34.88 67 ILE A O 1
ATOM 511 N N . SER A 1 68 ? -11.143 19.803 -11.033 1.00 30.92 68 SER A N 1
ATOM 512 C CA . SER A 1 68 ? -10.948 20.850 -10.023 1.00 30.92 68 SER A CA 1
ATOM 513 C C . SER A 1 68 ? -9.941 20.359 -8.983 1.00 30.92 68 SER A C 1
ATOM 515 O O . SER A 1 68 ? -10.299 19.699 -8.012 1.00 30.92 68 SER A O 1
ATOM 517 N N . LEU A 1 69 ? -8.668 20.691 -9.182 1.00 37.94 69 LEU A N 1
ATOM 518 C CA . LEU A 1 69 ? -7.656 20.658 -8.132 1.00 37.94 69 LEU A CA 1
ATOM 519 C C . LEU A 1 69 ? -7.726 21.990 -7.382 1.00 37.94 69 LEU A C 1
ATOM 521 O O . LEU A 1 69 ? -6.946 22.905 -7.634 1.00 37.94 69 LEU A O 1
ATOM 525 N N . SER A 1 70 ? -8.692 22.118 -6.471 1.00 35.88 70 SER A N 1
ATOM 526 C CA . SER A 1 70 ? -8.645 23.168 -5.453 1.00 35.88 70 SER A CA 1
ATOM 527 C C . SER A 1 70 ? -7.432 22.897 -4.564 1.00 35.88 70 SER A C 1
ATOM 529 O O . SER A 1 70 ? -7.441 22.005 -3.718 1.00 35.88 70 SER A O 1
ATOM 531 N N . GLY A 1 71 ? -6.354 23.631 -4.837 1.00 39.09 71 GLY A N 1
ATOM 532 C CA . GLY A 1 71 ? -5.077 23.529 -4.152 1.00 39.09 71 GLY A CA 1
ATOM 533 C C . GLY A 1 71 ? -5.186 23.966 -2.699 1.00 39.09 71 GLY A C 1
ATOM 534 O O . GLY A 1 71 ? -5.066 25.144 -2.379 1.00 39.09 71 GLY A O 1
ATOM 535 N N . THR A 1 72 ? -5.322 22.998 -1.798 1.00 33.12 72 THR A N 1
ATOM 536 C CA . THR A 1 72 ? -4.726 23.126 -0.472 1.00 33.12 72 THR A CA 1
ATOM 537 C C . THR A 1 72 ? -3.214 23.126 -0.692 1.00 33.12 72 THR A C 1
ATOM 539 O O . THR A 1 72 ? -2.625 22.072 -0.935 1.00 33.12 72 THR A O 1
ATOM 542 N N . SER A 1 73 ? -2.582 24.300 -0.712 1.00 35.94 73 SER A N 1
ATOM 543 C CA . SER A 1 73 ? -1.124 24.397 -0.770 1.00 35.94 73 SER A CA 1
ATOM 544 C C . SER A 1 73 ? -0.560 23.721 0.479 1.00 35.94 73 SER A C 1
ATOM 546 O O . SER A 1 73 ? -0.627 24.280 1.575 1.00 35.94 73 SER A O 1
ATOM 548 N N . TYR A 1 74 ? -0.078 22.491 0.321 1.00 38.56 74 TYR A N 1
ATOM 549 C CA . TYR A 1 74 ? 0.636 21.764 1.359 1.00 38.56 74 TYR A CA 1
ATOM 550 C C . TYR A 1 74 ? 1.857 22.604 1.744 1.00 38.56 74 TYR A C 1
ATOM 552 O O . TYR A 1 74 ? 2.715 22.879 0.904 1.00 38.56 74 TYR A O 1
ATOM 560 N N . ARG A 1 75 ? 1.879 23.102 2.981 1.00 36.97 75 ARG A N 1
ATOM 561 C CA . ARG A 1 75 ? 3.032 23.802 3.538 1.00 36.97 75 ARG A CA 1
ATOM 562 C C . ARG A 1 75 ? 3.920 22.725 4.141 1.00 36.97 75 ARG A C 1
ATOM 564 O O . ARG A 1 75 ? 3.559 22.137 5.155 1.00 36.97 75 ARG A O 1
ATOM 571 N N . ASP A 1 76 ? 5.002 22.405 3.446 1.00 43.53 76 ASP A N 1
ATOM 572 C CA . ASP A 1 76 ? 5.986 21.455 3.943 1.00 43.53 76 ASP A CA 1
ATOM 573 C C . ASP A 1 76 ? 6.916 22.203 4.904 1.00 43.53 76 ASP A C 1
ATOM 575 O O . ASP A 1 76 ? 7.800 22.946 4.481 1.00 43.53 76 ASP A O 1
ATOM 579 N N . ASP A 1 77 ? 6.646 22.091 6.205 1.00 47.66 77 ASP A N 1
ATOM 580 C CA . ASP A 1 77 ? 7.464 22.700 7.262 1.00 47.66 77 ASP A CA 1
ATOM 581 C C . ASP A 1 77 ? 8.688 21.813 7.619 1.00 47.66 77 ASP A C 1
ATOM 583 O O . ASP A 1 77 ? 9.381 22.073 8.607 1.00 47.66 77 ASP A O 1
ATOM 587 N N . SER A 1 78 ? 8.986 20.759 6.839 1.00 50.06 78 SER A N 1
ATOM 588 C CA . SER A 1 78 ? 10.140 19.875 7.063 1.00 50.06 78 SER A CA 1
ATOM 589 C C . SER A 1 78 ? 11.448 20.560 6.655 1.00 50.06 78 SER A C 1
ATOM 591 O O . SER A 1 78 ? 11.835 20.607 5.488 1.00 50.06 78 SER A O 1
ATOM 593 N N . THR A 1 79 ? 12.141 21.128 7.639 1.00 56.34 79 THR A N 1
ATOM 594 C CA . THR A 1 79 ? 13.404 21.869 7.447 1.00 56.34 79 THR A CA 1
ATOM 595 C C . THR A 1 79 ? 14.622 20.970 7.178 1.00 56.34 79 THR A C 1
ATOM 597 O O . THR A 1 79 ? 15.687 21.471 6.788 1.00 56.34 79 THR A O 1
ATOM 600 N N . ASP A 1 80 ? 14.440 19.662 7.350 1.00 61.97 80 ASP A N 1
ATOM 601 C CA . ASP A 1 80 ? 15.413 18.571 7.337 1.00 61.97 80 ASP A CA 1
ATOM 602 C C . ASP A 1 80 ? 15.278 17.628 6.127 1.00 61.97 80 ASP A C 1
ATOM 604 O O . ASP A 1 80 ? 15.973 16.619 6.066 1.00 61.97 80 ASP A O 1
ATOM 608 N N . VAL A 1 81 ? 14.435 17.945 5.140 1.00 61.12 81 VAL A N 1
ATOM 609 C CA . VAL A 1 81 ? 14.197 17.098 3.958 1.00 61.12 81 VAL A CA 1
ATOM 610 C C . VAL A 1 81 ? 14.462 17.888 2.669 1.00 61.12 81 VAL A C 1
ATOM 612 O O . VAL A 1 81 ? 14.018 19.026 2.537 1.00 61.12 81 VAL A O 1
ATOM 615 N N . ASP A 1 82 ? 15.195 17.299 1.717 1.00 63.44 82 ASP A N 1
ATOM 616 C CA . ASP A 1 82 ? 15.433 17.842 0.366 1.00 63.44 82 ASP A CA 1
ATOM 617 C C . ASP A 1 82 ? 14.984 16.854 -0.715 1.00 63.44 82 ASP A C 1
ATOM 619 O O . ASP A 1 82 ? 14.779 15.665 -0.465 1.00 63.44 82 ASP A O 1
ATOM 623 N N . PHE A 1 83 ? 14.885 17.323 -1.954 1.00 64.69 83 PHE A N 1
ATOM 624 C CA . PHE A 1 83 ? 14.728 16.446 -3.104 1.00 64.69 83 PHE A CA 1
ATOM 625 C C . PHE A 1 83 ? 16.056 15.763 -3.438 1.00 64.69 83 PHE A C 1
ATOM 627 O O . PHE A 1 83 ? 17.054 16.407 -3.766 1.00 64.69 83 PHE A O 1
ATOM 634 N N . ALA A 1 84 ? 16.046 14.431 -3.436 1.00 64.06 84 ALA A N 1
ATOM 635 C CA . ALA A 1 84 ? 17.156 13.647 -3.950 1.00 64.06 84 ALA A CA 1
ATOM 636 C C . ALA A 1 84 ? 17.358 13.933 -5.453 1.00 64.06 84 ALA A C 1
ATOM 638 O O . ALA A 1 84 ? 16.391 14.250 -6.160 1.00 64.06 84 ALA A O 1
ATOM 639 N N . PRO A 1 85 ? 18.587 13.773 -5.985 1.00 69.56 85 PRO A N 1
ATOM 640 C CA . PRO A 1 85 ? 18.856 13.982 -7.402 1.00 69.56 85 PRO A CA 1
ATOM 641 C C . PRO A 1 85 ? 17.882 13.207 -8.298 1.00 69.56 85 PRO A C 1
ATOM 643 O O . PRO A 1 85 ? 17.719 11.992 -8.149 1.00 69.56 85 PRO A O 1
ATOM 646 N N . LEU A 1 86 ? 17.260 13.910 -9.251 1.00 69.00 86 LEU A N 1
ATOM 647 C CA . LEU A 1 86 ? 16.313 13.308 -10.187 1.00 69.00 86 LEU A CA 1
ATOM 648 C C . LEU A 1 86 ? 17.011 12.226 -11.014 1.00 69.00 86 LEU A C 1
ATOM 650 O O . LEU A 1 86 ? 17.920 12.505 -11.798 1.00 69.00 86 LEU A O 1
ATOM 654 N N . GLN A 1 87 ? 16.552 10.987 -10.874 1.00 71.69 87 GLN A N 1
ATOM 655 C CA . GLN A 1 87 ? 16.942 9.906 -11.775 1.00 71.69 87 GLN A CA 1
ATOM 656 C C . GLN A 1 87 ? 15.939 9.870 -12.925 1.00 71.69 87 GLN A C 1
ATOM 658 O O . GLN A 1 87 ? 14.735 9.978 -12.694 1.00 71.69 87 GLN A O 1
ATOM 663 N N . ARG A 1 88 ? 16.415 9.718 -14.164 1.00 76.44 88 ARG A N 1
ATOM 664 C CA . ARG A 1 88 ? 15.541 9.639 -15.338 1.00 76.44 88 ARG A CA 1
ATOM 665 C C . ARG A 1 88 ? 15.934 8.512 -16.277 1.00 76.44 88 ARG A C 1
ATOM 667 O O . ARG A 1 88 ? 17.120 8.254 -16.469 1.00 76.44 88 ARG A O 1
ATOM 674 N N . VAL A 1 89 ? 14.933 7.889 -16.884 1.00 80.62 89 VAL A N 1
ATOM 675 C CA . VAL A 1 89 ? 15.084 6.899 -17.954 1.00 80.62 89 VAL A CA 1
ATOM 676 C C . VAL A 1 89 ? 14.378 7.435 -19.189 1.00 80.62 89 VAL A C 1
ATOM 678 O O . VAL A 1 89 ? 13.249 7.914 -19.095 1.00 80.62 89 VAL A O 1
ATOM 681 N N . HIS A 1 90 ? 15.056 7.359 -20.331 1.00 83.06 90 HIS A N 1
ATOM 682 C CA . HIS A 1 90 ? 14.514 7.737 -21.634 1.00 83.06 90 HIS A CA 1
ATOM 683 C C . HIS A 1 90 ? 14.179 6.474 -22.411 1.00 83.06 90 HIS A C 1
ATOM 685 O O . HIS A 1 90 ? 15.016 5.576 -22.527 1.00 83.06 90 HIS A O 1
ATOM 691 N N . VAL A 1 91 ? 12.962 6.409 -22.937 1.00 85.25 91 VAL A N 1
ATOM 692 C CA . VAL A 1 91 ? 12.516 5.362 -23.851 1.00 85.25 91 VAL A CA 1
ATOM 693 C C . VAL A 1 91 ? 12.157 6.037 -25.172 1.00 85.25 91 VAL A C 1
ATOM 695 O O . VAL A 1 91 ? 11.079 6.627 -25.265 1.00 85.25 91 VAL A O 1
ATOM 698 N N . PRO A 1 92 ? 13.045 5.982 -26.180 1.00 87.38 92 PRO A N 1
ATOM 699 C CA . PRO A 1 92 ? 12.783 6.626 -27.458 1.00 87.38 92 PRO A CA 1
ATOM 700 C C . PRO A 1 92 ? 11.618 5.972 -28.196 1.00 87.38 92 PRO A C 1
ATOM 702 O O . PRO A 1 92 ? 11.522 4.741 -28.220 1.00 87.38 92 PRO A O 1
ATOM 705 N N . ASP A 1 93 ? 10.775 6.764 -28.861 1.00 83.50 93 ASP A N 1
ATOM 706 C CA . ASP A 1 93 ? 9.656 6.228 -29.649 1.00 83.50 93 ASP A CA 1
ATOM 707 C C . ASP A 1 93 ? 10.150 5.358 -30.810 1.00 83.50 93 ASP A C 1
ATOM 709 O O . ASP A 1 93 ? 9.556 4.330 -31.110 1.00 83.50 93 ASP A O 1
ATOM 713 N N . SER A 1 94 ? 11.335 5.657 -31.355 1.00 86.56 94 SER A N 1
ATOM 714 C CA . SER A 1 94 ? 11.994 4.847 -32.395 1.00 86.56 94 SER A CA 1
ATOM 715 C C . SER A 1 94 ? 12.306 3.393 -31.990 1.00 86.56 94 SER A C 1
ATOM 717 O O . SER A 1 94 ? 12.657 2.565 -32.839 1.00 86.56 94 SER A O 1
ATOM 719 N N . VAL A 1 95 ? 12.212 3.047 -30.700 1.00 85.00 95 VAL A N 1
ATOM 720 C CA . VAL A 1 95 ? 12.471 1.691 -30.213 1.00 85.00 95 VAL A CA 1
ATOM 721 C C . VAL A 1 95 ? 11.285 0.778 -30.523 1.00 85.00 95 VAL A C 1
ATOM 723 O O . VAL A 1 95 ? 10.220 0.850 -29.906 1.00 85.00 95 VAL A O 1
ATOM 726 N N . HIS A 1 96 ? 11.509 -0.171 -31.434 1.00 84.25 96 HIS A N 1
ATOM 727 C CA . HIS A 1 96 ? 10.545 -1.208 -31.805 1.00 84.25 96 HIS A CA 1
ATOM 728 C C . HIS A 1 96 ? 11.192 -2.602 -31.891 1.00 84.25 96 HIS A C 1
ATOM 730 O O . HIS A 1 96 ? 12.409 -2.736 -32.081 1.00 84.25 96 HIS A O 1
ATOM 736 N N . GLY A 1 97 ? 10.358 -3.642 -31.794 1.00 81.88 97 GLY A N 1
ATOM 737 C CA . GLY A 1 97 ? 10.744 -5.050 -31.942 1.00 81.88 97 GLY A CA 1
ATOM 738 C C . GLY A 1 97 ? 10.680 -5.860 -30.644 1.00 81.88 97 GLY A C 1
ATOM 739 O O . GLY A 1 97 ? 10.507 -5.320 -29.552 1.00 81.88 97 GLY A O 1
ATOM 740 N N . SER A 1 98 ? 10.807 -7.181 -30.779 1.00 78.19 98 SER A N 1
ATOM 741 C CA . SER A 1 98 ? 10.838 -8.115 -29.651 1.00 78.19 98 SER A CA 1
ATOM 742 C C . SER A 1 98 ? 12.035 -7.853 -28.734 1.00 78.19 98 SER A C 1
ATOM 744 O O . SER A 1 98 ? 13.112 -7.480 -29.202 1.00 78.19 98 SER A O 1
ATOM 746 N N . SER A 1 99 ? 11.853 -8.089 -27.432 1.00 80.56 99 SER A N 1
ATOM 747 C CA . SER A 1 99 ? 12.897 -7.954 -26.399 1.00 80.56 99 SER A CA 1
ATOM 748 C C . SER A 1 99 ? 13.444 -6.536 -26.194 1.00 80.56 99 SER A C 1
ATOM 750 O O . SER A 1 99 ? 14.497 -6.370 -25.583 1.00 80.56 99 SER A O 1
ATOM 752 N N . LYS A 1 100 ? 12.737 -5.504 -26.669 1.00 84.69 100 LYS A N 1
ATOM 753 C CA . LYS A 1 100 ? 13.058 -4.102 -26.380 1.00 84.69 100 LYS A CA 1
ATOM 754 C C . LYS A 1 100 ? 11.964 -3.459 -25.539 1.00 84.69 100 LYS A C 1
ATOM 756 O O . LYS A 1 100 ? 10.779 -3.722 -25.736 1.00 84.69 100 LYS A O 1
ATOM 761 N N . LEU A 1 101 ? 12.368 -2.583 -24.624 1.00 83.25 101 LEU A N 1
ATOM 762 C CA . LEU A 1 101 ? 11.444 -1.759 -23.857 1.00 83.25 101 LEU A CA 1
ATOM 763 C C . LEU A 1 101 ? 10.940 -0.622 -24.757 1.00 83.25 101 LEU A C 1
ATOM 765 O O . LEU A 1 101 ? 11.642 0.357 -24.972 1.00 83.25 101 LEU A O 1
ATOM 769 N N . THR A 1 102 ? 9.755 -0.792 -25.341 1.00 90.50 102 THR A N 1
ATOM 770 C CA . THR A 1 102 ? 9.111 0.226 -26.189 1.00 90.50 102 THR A CA 1
ATOM 771 C C . THR A 1 102 ? 8.289 1.192 -25.339 1.00 90.50 102 THR A C 1
ATOM 773 O O . THR A 1 102 ? 7.892 0.838 -24.227 1.00 90.50 102 THR A O 1
ATOM 776 N N . VAL A 1 103 ? 7.958 2.382 -25.852 1.00 85.75 103 VAL A N 1
ATOM 777 C CA . VAL A 1 103 ? 7.073 3.346 -25.162 1.00 85.75 103 VAL A CA 1
ATOM 778 C C . VAL A 1 103 ? 5.758 2.684 -24.739 1.00 85.75 103 VAL A C 1
ATOM 780 O O . VAL A 1 103 ? 5.359 2.756 -23.578 1.00 85.75 103 VAL A O 1
ATOM 783 N N . ARG A 1 104 ? 5.120 1.947 -25.658 1.00 85.69 104 ARG A N 1
ATOM 784 C CA . ARG A 1 104 ? 3.861 1.234 -25.387 1.00 85.69 104 ARG A CA 1
ATOM 785 C C . ARG A 1 104 ? 4.019 0.166 -24.309 1.00 85.69 104 ARG A C 1
ATOM 787 O O . ARG A 1 104 ? 3.189 0.099 -23.407 1.00 85.69 104 ARG A O 1
ATOM 794 N N . LEU A 1 105 ? 5.075 -0.647 -24.384 1.00 86.38 105 LEU A N 1
ATOM 795 C CA . LEU A 1 105 ? 5.337 -1.690 -23.388 1.00 86.38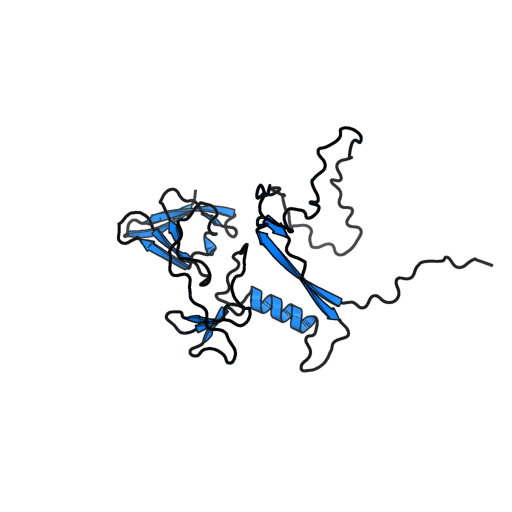 105 LEU A CA 1
ATOM 796 C C . LEU A 1 105 ? 5.649 -1.085 -22.014 1.00 86.38 105 LEU A C 1
ATOM 798 O O . LEU A 1 105 ? 5.217 -1.615 -20.996 1.00 86.38 105 LEU A O 1
ATOM 802 N N . THR A 1 106 ? 6.352 0.044 -21.997 1.00 85.56 106 THR A N 1
ATOM 803 C CA . THR A 1 106 ? 6.686 0.794 -20.784 1.00 85.56 106 THR A CA 1
ATOM 804 C C . THR A 1 106 ? 5.435 1.328 -20.102 1.00 85.56 106 THR A C 1
ATOM 806 O O . THR A 1 106 ? 5.218 1.048 -18.927 1.00 85.56 106 THR A O 1
ATOM 809 N N . LEU A 1 107 ? 4.585 2.051 -20.839 1.00 84.62 107 LEU A N 1
ATOM 810 C CA . LEU A 1 107 ? 3.329 2.587 -20.311 1.00 84.62 107 LEU A CA 1
ATOM 811 C C . LEU A 1 107 ? 2.407 1.468 -19.835 1.00 84.62 107 LEU A C 1
ATOM 813 O O . LEU A 1 107 ? 1.885 1.539 -18.726 1.00 84.62 107 LEU A O 1
ATOM 817 N N . TRP A 1 108 ? 2.264 0.407 -20.634 1.00 85.94 108 TRP A N 1
ATOM 818 C CA . TRP A 1 108 ? 1.503 -0.770 -20.233 1.00 85.94 108 TRP A CA 1
ATOM 819 C C . TRP A 1 108 ? 2.043 -1.363 -18.927 1.00 85.94 108 TRP A C 1
ATOM 821 O O . TRP A 1 108 ? 1.273 -1.580 -17.998 1.00 85.94 108 TRP A O 1
ATOM 831 N N . GLY A 1 109 ? 3.361 -1.545 -18.811 1.00 82.88 109 GLY A N 1
ATOM 832 C CA . GLY A 1 109 ? 4.001 -2.054 -17.600 1.00 82.88 109 GLY A CA 1
ATOM 833 C C . GLY A 1 109 ? 3.739 -1.174 -16.377 1.00 82.88 109 GLY A C 1
ATOM 834 O O . GLY A 1 109 ? 3.337 -1.691 -15.341 1.00 82.88 109 GLY A O 1
ATOM 835 N N . ILE A 1 110 ? 3.888 0.149 -16.498 1.00 80.69 110 ILE A N 1
ATOM 836 C CA . ILE A 1 110 ? 3.609 1.096 -15.405 1.00 80.69 110 ILE A CA 1
ATOM 837 C C . ILE A 1 110 ? 2.142 1.006 -14.974 1.00 80.69 110 ILE A C 1
ATOM 839 O O . ILE A 1 110 ? 1.864 0.897 -13.781 1.00 80.69 110 ILE A O 1
ATOM 843 N N . CYS A 1 111 ? 1.206 1.004 -15.927 1.00 79.12 111 CYS A N 1
ATOM 844 C CA . CYS A 1 111 ? -0.219 0.870 -15.631 1.00 79.12 111 CYS A CA 1
ATOM 845 C C . CYS A 1 111 ? -0.532 -0.462 -14.941 1.00 79.12 111 CYS A C 1
ATOM 847 O O . CYS A 1 111 ? -1.271 -0.479 -13.960 1.00 79.12 111 CYS A O 1
ATOM 849 N N . MET A 1 112 ? 0.054 -1.566 -15.409 1.00 77.56 112 MET A N 1
ATOM 850 C CA . MET A 1 112 ? -0.141 -2.882 -14.804 1.00 77.56 112 MET A CA 1
ATOM 851 C C . MET A 1 112 ? 0.456 -2.969 -13.400 1.00 77.56 112 MET A C 1
ATOM 853 O O . MET A 1 112 ? -0.169 -3.559 -12.527 1.00 77.56 112 MET A O 1
ATOM 857 N N . LEU A 1 113 ? 1.621 -2.363 -13.154 1.00 73.38 113 LEU A N 1
ATOM 858 C CA . LEU A 1 113 ? 2.228 -2.307 -11.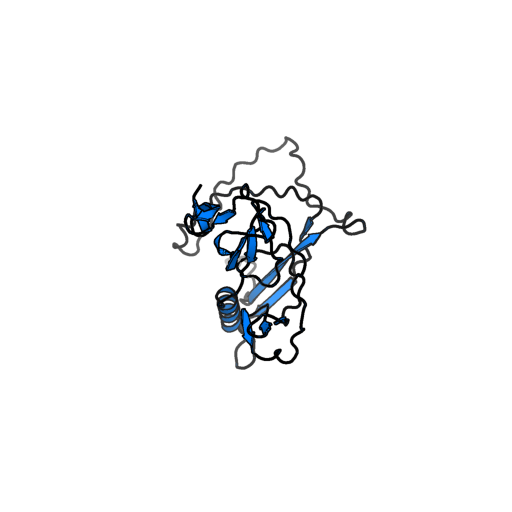821 1.00 73.38 113 LEU A CA 1
ATOM 859 C C . LEU A 1 113 ? 1.398 -1.442 -10.867 1.00 73.38 113 LEU A C 1
ATOM 861 O O . LEU A 1 113 ? 1.168 -1.841 -9.727 1.00 73.38 113 LEU A O 1
ATOM 865 N N . ALA A 1 114 ? 0.893 -0.298 -11.334 1.00 71.44 114 ALA A N 1
ATOM 866 C CA . ALA A 1 114 ? 0.029 0.579 -10.546 1.00 71.44 114 ALA A CA 1
ATOM 867 C C . ALA A 1 114 ? -1.331 -0.065 -10.221 1.00 71.44 114 ALA A C 1
ATOM 869 O O . ALA A 1 114 ? -1.886 0.170 -9.151 1.00 71.44 114 ALA A O 1
ATOM 870 N N . ALA A 1 115 ? -1.860 -0.884 -11.134 1.00 71.19 115 ALA A N 1
ATOM 871 C CA . ALA A 1 115 ? -3.130 -1.588 -10.975 1.00 71.19 115 ALA A CA 1
ATOM 872 C C . ALA A 1 115 ? -2.983 -3.008 -10.397 1.00 71.19 115 ALA A C 1
ATOM 874 O O . ALA A 1 115 ? -3.986 -3.715 -10.263 1.00 71.19 115 ALA A O 1
ATOM 875 N N . ALA A 1 116 ? -1.760 -3.449 -10.084 1.00 69.19 116 ALA A N 1
ATOM 876 C CA . ALA A 1 116 ? -1.513 -4.811 -9.635 1.00 69.19 116 ALA A CA 1
ATOM 877 C C . ALA A 1 116 ? -2.296 -5.098 -8.338 1.00 69.19 116 ALA A C 1
ATOM 879 O O . ALA A 1 116 ? -2.190 -4.337 -7.368 1.00 69.19 116 ALA A O 1
ATOM 880 N N . PRO A 1 117 ? -3.090 -6.185 -8.283 1.00 65.56 117 PRO A N 1
ATOM 881 C CA . PRO A 1 117 ? -3.818 -6.552 -7.078 1.00 65.56 117 PRO A CA 1
ATOM 882 C C . PRO A 1 117 ? -2.878 -6.707 -5.883 1.00 65.56 117 PRO A C 1
ATOM 884 O O . PRO A 1 117 ? -1.858 -7.382 -5.968 1.00 65.56 117 PRO A O 1
ATOM 887 N N . GLY A 1 118 ? -3.239 -6.092 -4.757 1.00 62.00 118 GLY A N 1
ATOM 888 C CA . GLY A 1 118 ? -2.426 -6.127 -3.541 1.00 62.00 118 GLY A CA 1
ATOM 889 C C . GLY A 1 118 ? -1.285 -5.110 -3.510 1.00 62.00 118 GLY A C 1
ATOM 890 O O . GLY A 1 118 ? -0.633 -5.004 -2.475 1.00 62.00 118 GLY A O 1
ATOM 891 N N . ASN A 1 119 ? -1.071 -4.335 -4.579 1.00 65.69 119 ASN A N 1
ATOM 892 C CA . ASN A 1 119 ? -0.079 -3.271 -4.551 1.00 65.69 119 ASN A CA 1
ATOM 893 C C . ASN A 1 119 ? -0.577 -2.073 -3.732 1.00 65.69 119 ASN A C 1
ATOM 895 O O . ASN A 1 119 ? -1.763 -1.725 -3.734 1.00 65.69 119 ASN A O 1
ATOM 899 N N . SER A 1 120 ? 0.342 -1.458 -2.998 1.00 67.44 120 SER A N 1
ATOM 900 C CA . SER A 1 120 ? 0.043 -0.301 -2.166 1.00 67.44 120 SER A CA 1
ATOM 901 C C . SER A 1 120 ? 0.031 0.965 -3.016 1.00 67.44 120 SER A C 1
ATOM 903 O O . SER A 1 120 ? 0.967 1.237 -3.760 1.00 67.44 120 SER A O 1
ATOM 905 N N . THR A 1 121 ? -1.017 1.776 -2.879 1.00 69.50 121 THR A N 1
ATOM 906 C CA . THR A 1 121 ? -1.039 3.156 -3.396 1.00 69.50 121 THR A CA 1
ATOM 907 C C . THR A 1 121 ? -0.558 4.163 -2.354 1.00 69.50 121 THR A C 1
ATOM 909 O O . THR A 1 121 ? -0.701 5.374 -2.540 1.00 69.50 121 THR A O 1
ATOM 912 N N . HIS A 1 122 ? -0.034 3.678 -1.225 1.00 70.38 122 HIS A N 1
ATOM 913 C CA . HIS A 1 122 ? 0.530 4.528 -0.196 1.00 70.38 122 HIS A CA 1
ATOM 914 C C . HIS A 1 122 ? 1.767 5.238 -0.744 1.00 70.38 122 HIS A C 1
ATOM 916 O O . HIS A 1 122 ? 2.722 4.607 -1.192 1.00 70.38 122 HIS A O 1
ATOM 922 N N . LEU A 1 123 ? 1.744 6.569 -0.701 1.00 66.44 123 LEU A N 1
ATOM 923 C CA . LEU A 1 123 ? 2.903 7.375 -1.055 1.00 66.44 123 LEU A CA 1
ATOM 924 C C . LEU A 1 123 ? 3.874 7.327 0.119 1.00 66.44 123 LEU A C 1
ATOM 926 O O . LEU A 1 123 ? 3.656 7.967 1.144 1.00 66.44 123 LEU A O 1
ATOM 930 N N . GLN A 1 124 ? 4.912 6.513 -0.017 1.00 63.62 124 GLN A N 1
ATOM 931 C CA . GLN A 1 124 ? 5.990 6.453 0.957 1.00 63.62 124 GLN A CA 1
ATOM 932 C C . GLN A 1 124 ? 6.947 7.627 0.732 1.00 63.62 124 GLN A C 1
ATOM 934 O O . GLN A 1 124 ? 7.262 7.967 -0.409 1.00 63.62 124 GLN A O 1
ATOM 939 N N . THR A 1 125 ? 7.416 8.241 1.817 1.00 64.56 125 THR A N 1
ATOM 940 C CA . THR A 1 125 ? 8.477 9.260 1.768 1.00 64.56 125 THR A CA 1
ATOM 941 C C . THR A 1 125 ? 9.822 8.637 1.399 1.00 64.56 125 THR A C 1
ATOM 943 O O . THR A 1 125 ? 10.629 9.255 0.708 1.00 64.56 125 THR A O 1
ATOM 946 N N . GLU A 1 126 ? 10.024 7.378 1.790 1.00 66.00 126 GLU A N 1
ATOM 947 C CA . GLU A 1 126 ? 11.227 6.602 1.528 1.00 66.00 126 GLU A CA 1
ATOM 948 C C . GLU A 1 126 ? 10.859 5.175 1.114 1.00 66.00 126 GLU A C 1
ATOM 950 O O . GLU A 1 126 ? 9.999 4.543 1.722 1.00 66.00 126 GLU A O 1
ATOM 955 N N . TYR A 1 127 ? 11.538 4.658 0.087 1.00 71.38 127 TYR A N 1
ATOM 956 C CA . TYR A 1 127 ? 11.438 3.256 -0.316 1.00 71.38 127 TYR A CA 1
ATOM 957 C C . TYR A 1 127 ? 12.767 2.567 -0.008 1.00 71.38 127 TYR A C 1
ATOM 959 O O . TYR A 1 127 ? 13.742 2.713 -0.752 1.00 71.38 127 TYR A O 1
ATOM 967 N N . ASN A 1 128 ? 12.798 1.844 1.111 1.00 76.69 128 ASN A N 1
ATOM 968 C CA . ASN A 1 128 ? 14.022 1.291 1.704 1.00 76.69 128 ASN A CA 1
ATOM 969 C C . ASN A 1 128 ? 14.424 -0.081 1.149 1.00 76.69 128 ASN A C 1
ATOM 971 O O . ASN A 1 128 ? 15.419 -0.661 1.578 1.00 76.69 128 ASN A O 1
ATOM 975 N N . TYR A 1 129 ? 13.672 -0.599 0.180 1.00 81.31 129 TYR A N 1
ATOM 976 C CA . TYR A 1 129 ? 13.856 -1.945 -0.341 1.00 81.31 129 TYR A CA 1
ATOM 977 C C . TYR A 1 129 ? 14.359 -1.919 -1.794 1.00 81.31 129 TYR A C 1
ATOM 979 O O . TYR A 1 129 ? 14.068 -0.990 -2.549 1.00 81.31 129 TYR A O 1
ATOM 987 N N . PRO A 1 130 ? 15.122 -2.927 -2.244 1.00 81.88 130 PRO A N 1
ATOM 988 C CA . PRO A 1 130 ? 15.424 -3.100 -3.662 1.00 81.88 130 PRO A CA 1
ATOM 989 C C . PRO A 1 130 ? 14.144 -3.319 -4.478 1.00 81.88 130 PRO A C 1
ATOM 991 O O . PRO A 1 130 ? 13.172 -3.887 -3.984 1.00 81.88 130 PRO A O 1
ATOM 994 N N . LEU A 1 131 ? 14.142 -2.943 -5.759 1.00 79.56 131 LEU A N 1
ATOM 995 C CA . LEU A 1 131 ? 12.975 -3.166 -6.627 1.00 79.56 131 LEU A CA 1
ATOM 996 C C . LEU A 1 131 ? 12.663 -4.658 -6.822 1.00 79.56 131 LEU A C 1
ATOM 998 O O . LEU A 1 131 ? 11.497 -5.049 -6.815 1.00 79.56 131 LEU A O 1
ATOM 1002 N N . HIS A 1 132 ? 13.694 -5.490 -6.981 1.00 86.00 132 HIS A N 1
ATOM 1003 C CA . HIS A 1 132 ? 13.554 -6.938 -7.120 1.00 86.00 132 HIS A CA 1
ATOM 1004 C C . HIS A 1 132 ? 13.755 -7.621 -5.765 1.00 86.00 132 HIS A C 1
ATOM 1006 O O . HIS A 1 132 ? 14.783 -8.241 -5.496 1.00 86.00 132 HIS A O 1
ATOM 1012 N N . SER A 1 133 ? 12.790 -7.432 -4.871 1.00 90.25 133 SER A N 1
ATOM 1013 C CA . SER A 1 133 ? 12.829 -7.993 -3.523 1.00 90.25 133 SER A CA 1
ATOM 1014 C C . SER A 1 133 ? 11.488 -8.591 -3.119 1.00 90.25 133 SER A C 1
ATOM 1016 O O . SER A 1 133 ? 10.444 -8.283 -3.701 1.00 90.25 133 SER A O 1
ATOM 1018 N N . CYS A 1 134 ? 11.534 -9.497 -2.146 1.00 92.44 134 CYS A N 1
ATOM 1019 C CA . CYS A 1 134 ? 10.375 -10.197 -1.615 1.00 92.44 134 CYS A CA 1
ATOM 1020 C C . CYS A 1 134 ? 10.345 -10.134 -0.093 1.00 92.44 134 CYS A C 1
ATOM 1022 O O . CYS A 1 134 ? 11.384 -10.262 0.549 1.00 92.44 134 CYS A O 1
ATOM 1024 N N . ILE A 1 135 ? 9.144 -10.042 0.469 1.00 91.44 135 ILE A N 1
ATOM 1025 C CA . ILE A 1 135 ? 8.889 -10.264 1.895 1.00 91.44 135 ILE A CA 1
ATOM 1026 C C . ILE A 1 135 ? 8.170 -11.600 2.064 1.00 91.44 135 ILE A C 1
ATOM 1028 O O . ILE A 1 135 ? 7.251 -11.932 1.309 1.00 91.44 135 ILE A O 1
ATOM 1032 N N . GLN A 1 136 ? 8.572 -12.369 3.073 1.00 90.62 136 GLN A N 1
ATOM 1033 C CA . GLN A 1 136 ? 7.840 -13.567 3.467 1.00 90.62 136 GLN A CA 1
ATOM 1034 C C . GLN A 1 136 ? 6.537 -13.182 4.182 1.00 90.62 136 GLN A C 1
ATOM 1036 O O . GLN A 1 136 ? 6.536 -12.450 5.170 1.00 90.62 136 GLN A O 1
ATOM 1041 N N . ILE A 1 137 ? 5.423 -13.717 3.694 1.00 86.69 137 ILE A N 1
ATOM 1042 C CA . ILE A 1 137 ? 4.088 -13.588 4.279 1.00 86.69 137 ILE A CA 1
ATOM 1043 C C . ILE A 1 137 ? 3.527 -14.979 4.606 1.00 86.69 137 ILE A C 1
ATOM 1045 O O . ILE A 1 137 ? 4.069 -16.001 4.194 1.00 86.69 137 ILE A O 1
ATOM 1049 N N . GLN A 1 138 ? 2.391 -15.048 5.306 1.00 82.69 138 GLN A N 1
ATOM 1050 C CA . GLN A 1 138 ? 1.788 -16.330 5.716 1.00 82.69 138 GLN A CA 1
ATOM 1051 C C . GLN A 1 138 ? 1.513 -17.306 4.556 1.00 82.69 138 GLN A C 1
ATOM 1053 O O . GLN A 1 138 ? 1.462 -18.510 4.773 1.00 82.69 138 GLN A O 1
ATOM 1058 N N . ARG A 1 139 ? 1.295 -16.794 3.337 1.00 84.44 139 ARG A N 1
ATOM 1059 C CA . ARG A 1 139 ? 0.894 -17.580 2.155 1.00 84.44 139 ARG A CA 1
ATOM 1060 C C . ARG A 1 139 ? 2.010 -17.775 1.119 1.00 84.44 139 ARG A C 1
ATOM 1062 O O . ARG A 1 139 ? 1.714 -18.246 0.023 1.00 84.44 139 ARG A O 1
ATOM 1069 N N . GLY A 1 140 ? 3.248 -17.387 1.435 1.00 91.75 140 GLY A N 1
ATOM 1070 C CA . GLY A 1 140 ? 4.390 -17.460 0.519 1.00 91.75 140 GLY A CA 1
ATOM 1071 C C . GLY A 1 140 ? 5.247 -16.196 0.551 1.00 91.75 140 GLY A C 1
ATOM 1072 O O . GLY A 1 140 ? 5.442 -15.593 1.602 1.00 91.75 140 GLY A O 1
ATOM 1073 N N . PHE A 1 141 ? 5.740 -15.776 -0.608 1.00 91.94 141 PHE A N 1
ATOM 1074 C CA . PHE A 1 141 ? 6.623 -14.628 -0.789 1.00 91.94 141 PHE A CA 1
ATOM 1075 C C . PHE A 1 141 ? 5.933 -13.568 -1.645 1.00 91.94 141 PHE A C 1
ATOM 1077 O O . PHE A 1 141 ? 5.605 -13.818 -2.807 1.00 91.94 141 PHE A O 1
ATOM 1084 N N . LEU A 1 142 ? 5.701 -12.395 -1.058 1.00 89.88 142 LEU A N 1
ATOM 1085 C CA . LEU A 1 142 ? 5.162 -11.225 -1.743 1.00 89.88 142 LEU A CA 1
ATOM 1086 C C . LEU A 1 142 ? 6.308 -10.460 -2.401 1.00 89.88 142 LEU A C 1
ATOM 1088 O O . LEU A 1 142 ? 7.182 -9.950 -1.702 1.00 89.88 142 LEU A O 1
ATOM 1092 N N . HIS A 1 143 ? 6.288 -10.349 -3.725 1.00 89.06 143 HIS A N 1
ATOM 1093 C CA . HIS A 1 143 ? 7.253 -9.544 -4.462 1.00 89.06 143 HIS A CA 1
ATOM 1094 C C . HIS A 1 143 ? 6.867 -8.058 -4.413 1.00 89.06 143 HIS A C 1
ATOM 1096 O O . HIS A 1 143 ? 5.784 -7.678 -4.861 1.00 89.06 143 HIS A O 1
ATOM 1102 N N . LEU A 1 144 ? 7.752 -7.213 -3.875 1.00 83.38 144 LEU A N 1
ATOM 1103 C CA . LEU A 1 144 ? 7.397 -5.863 -3.419 1.00 83.38 144 LEU A CA 1
ATOM 1104 C C . LEU A 1 144 ? 7.032 -4.893 -4.543 1.00 83.38 144 LEU A C 1
ATOM 1106 O O . LEU A 1 144 ? 6.158 -4.056 -4.362 1.00 83.38 144 LEU A O 1
ATOM 1110 N N . SER A 1 145 ? 7.653 -5.013 -5.716 1.00 77.38 145 SER A N 1
ATOM 1111 C CA . SER A 1 145 ?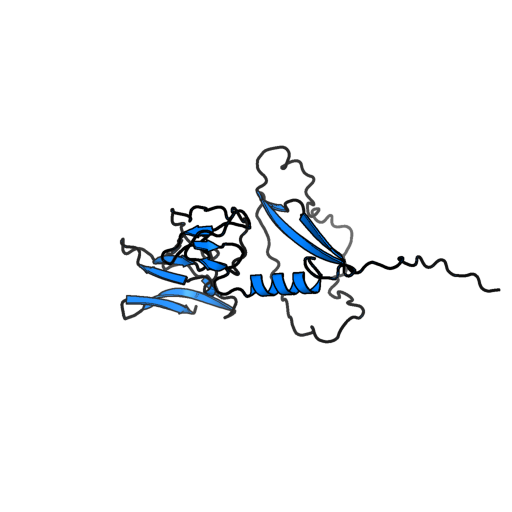 7.345 -4.115 -6.837 1.00 77.38 145 SER A CA 1
ATOM 1112 C C . SER A 1 145 ? 6.173 -4.578 -7.698 1.00 77.38 145 SER A C 1
ATOM 1114 O O . SER A 1 145 ? 5.574 -3.756 -8.383 1.00 77.38 145 SER A O 1
ATOM 1116 N N . THR A 1 146 ? 5.833 -5.871 -7.682 1.00 77.69 146 THR A N 1
ATOM 1117 C CA . THR A 1 146 ? 4.790 -6.435 -8.564 1.00 77.69 146 THR A CA 1
ATOM 1118 C C . THR A 1 146 ? 3.513 -6.814 -7.824 1.00 77.69 146 THR A C 1
ATOM 1120 O O . THR A 1 146 ? 2.512 -7.097 -8.474 1.00 77.69 146 THR A O 1
ATOM 1123 N N . GLY A 1 147 ? 3.538 -6.884 -6.490 1.00 80.00 147 GLY A N 1
ATOM 1124 C CA . GLY A 1 147 ? 2.415 -7.348 -5.671 1.00 80.00 147 GLY A CA 1
ATOM 1125 C C . GLY A 1 147 ? 2.112 -8.849 -5.799 1.00 80.00 147 GLY A C 1
ATOM 1126 O O . GLY A 1 147 ? 1.185 -9.349 -5.165 1.00 80.00 147 GLY A O 1
ATOM 1127 N N . VAL A 1 148 ? 2.878 -9.597 -6.602 1.00 84.88 148 VAL A N 1
ATOM 1128 C CA . VAL A 1 148 ? 2.625 -11.023 -6.852 1.00 84.88 148 VAL A CA 1
ATOM 1129 C C . VAL A 1 148 ? 3.066 -11.854 -5.652 1.00 84.88 148 VAL A C 1
ATOM 1131 O O . VAL A 1 148 ? 4.190 -11.720 -5.168 1.00 84.88 148 VAL A O 1
ATOM 1134 N N . VAL A 1 149 ? 2.195 -12.764 -5.214 1.00 89.94 149 VAL A N 1
ATOM 1135 C CA . VAL A 1 149 ? 2.518 -13.770 -4.197 1.00 89.94 149 VAL A CA 1
ATOM 1136 C C . VAL A 1 149 ? 2.941 -15.066 -4.879 1.00 89.94 149 VAL A C 1
ATOM 1138 O O . VAL A 1 149 ? 2.218 -15.611 -5.711 1.00 89.94 149 VAL A O 1
ATOM 1141 N N . THR A 1 150 ? 4.107 -15.575 -4.502 1.00 92.00 150 THR A N 1
ATOM 1142 C CA . THR A 1 150 ? 4.708 -16.805 -5.036 1.00 92.00 150 THR A CA 1
ATOM 1143 C C . THR A 1 150 ? 4.985 -17.799 -3.909 1.00 92.00 150 THR A C 1
ATOM 1145 O O . THR A 1 150 ? 5.170 -17.404 -2.764 1.00 92.00 150 THR A O 1
ATOM 1148 N N . GLN A 1 151 ? 5.001 -19.104 -4.197 1.00 95.19 151 GLN A N 1
ATOM 1149 C CA . GLN A 1 151 ? 5.312 -20.125 -3.178 1.00 95.19 151 GLN A CA 1
ATOM 1150 C C . GLN A 1 151 ? 6.816 -20.253 -2.897 1.00 95.19 151 GLN A C 1
ATOM 1152 O O . GLN A 1 151 ? 7.215 -20.743 -1.846 1.00 95.19 151 GLN A O 1
ATOM 1157 N N . GLN A 1 152 ? 7.651 -19.809 -3.834 1.00 94.19 152 GLN A N 1
ATOM 1158 C CA . GLN A 1 152 ? 9.106 -19.820 -3.741 1.00 94.19 152 GLN A CA 1
ATOM 1159 C C . GLN A 1 152 ? 9.631 -18.434 -4.088 1.00 94.19 152 GLN A C 1
ATOM 1161 O O . GLN A 1 152 ? 9.018 -17.738 -4.896 1.00 94.19 152 GLN A O 1
ATOM 1166 N N . VAL A 1 153 ? 10.770 -18.052 -3.510 1.00 92.19 153 VAL A N 1
ATOM 1167 C CA . VAL A 1 153 ? 11.426 -16.783 -3.837 1.00 92.19 153 VAL A CA 1
ATOM 1168 C C . VAL A 1 153 ? 11.776 -16.775 -5.334 1.00 92.19 153 VAL A C 1
ATOM 1170 O O . VAL A 1 153 ? 12.459 -17.695 -5.793 1.00 92.19 153 VAL A O 1
ATOM 1173 N N . PRO A 1 154 ? 11.321 -15.773 -6.111 1.00 90.44 154 PRO A N 1
ATOM 1174 C CA . PRO A 1 154 ? 11.691 -15.637 -7.514 1.00 90.44 154 PRO A CA 1
ATOM 1175 C C . PRO A 1 154 ? 13.214 -15.591 -7.692 1.00 90.44 154 PRO A C 1
ATOM 1177 O O . PRO A 1 154 ? 13.927 -15.010 -6.875 1.00 90.44 154 PRO A O 1
ATOM 1180 N N . GLY A 1 155 ? 13.722 -16.192 -8.769 1.00 92.44 155 GLY A N 1
ATOM 1181 C CA . GLY A 1 155 ? 15.162 -16.256 -9.026 1.00 92.44 155 GLY A CA 1
ATOM 1182 C C . GLY A 1 155 ? 15.796 -14.865 -9.093 1.00 92.44 155 GLY A C 1
ATOM 1183 O O . GLY A 1 155 ? 15.382 -14.044 -9.903 1.00 92.44 155 GLY A O 1
ATOM 1184 N N . GLY A 1 156 ? 16.803 -14.619 -8.250 1.00 89.06 156 GLY A N 1
ATOM 1185 C CA . GLY A 1 156 ? 17.496 -13.329 -8.158 1.00 89.06 156 GLY A CA 1
ATOM 1186 C C . GLY A 1 156 ? 16.818 -12.289 -7.259 1.00 89.06 156 GLY A C 1
ATOM 1187 O O . GLY A 1 156 ? 17.411 -11.235 -7.031 1.00 89.06 156 GLY A O 1
ATOM 1188 N N . ALA A 1 157 ? 15.627 -12.569 -6.716 1.00 90.75 157 ALA A N 1
ATOM 1189 C CA . ALA A 1 157 ? 14.953 -11.648 -5.810 1.00 90.75 157 ALA A CA 1
ATOM 1190 C C . ALA A 1 157 ? 15.625 -11.651 -4.434 1.00 90.75 157 ALA A C 1
ATOM 1192 O O . ALA A 1 157 ? 15.887 -12.704 -3.849 1.00 90.75 157 ALA A O 1
ATOM 1193 N N . GLN A 1 158 ? 15.858 -10.461 -3.886 1.00 92.56 158 GLN A N 1
ATOM 1194 C CA . GLN A 1 158 ? 16.387 -10.326 -2.535 1.00 92.56 158 GLN A CA 1
ATOM 1195 C C . GLN A 1 158 ? 15.276 -10.561 -1.508 1.00 92.56 158 GLN A C 1
ATOM 1197 O O . GLN A 1 158 ? 14.271 -9.851 -1.503 1.00 92.56 158 GLN A O 1
ATOM 1202 N N . LEU A 1 159 ? 15.457 -11.532 -0.613 1.00 93.38 159 LEU A N 1
ATOM 1203 C CA . LEU A 1 159 ? 14.572 -11.694 0.538 1.00 93.38 159 LEU A CA 1
ATOM 1204 C C . LEU A 1 159 ? 14.889 -10.600 1.565 1.00 93.38 159 LEU A C 1
ATOM 1206 O O . LEU A 1 159 ? 16.036 -10.466 1.992 1.00 93.38 159 LEU A O 1
ATOM 1210 N N . VAL A 1 160 ? 13.883 -9.812 1.930 1.00 91.44 160 VAL A N 1
ATOM 1211 C CA . VAL A 1 160 ? 13.998 -8.727 2.910 1.00 91.44 160 VAL A CA 1
ATOM 1212 C C . VAL A 1 160 ? 13.060 -8.983 4.083 1.00 91.44 160 VAL A C 1
ATOM 1214 O O . VAL A 1 160 ? 12.027 -9.644 3.946 1.00 91.44 160 VAL A O 1
ATOM 1217 N N . GLU A 1 161 ? 13.436 -8.485 5.255 1.00 88.06 161 GLU A N 1
ATOM 1218 C CA . GLU A 1 161 ? 12.648 -8.675 6.468 1.00 88.06 161 GLU A CA 1
ATOM 1219 C C . GLU A 1 161 ? 11.475 -7.693 6.529 1.00 88.06 161 GLU A C 1
ATOM 1221 O O . GLU A 1 161 ? 11.610 -6.502 6.228 1.00 88.06 161 GLU A O 1
ATOM 1226 N N . ALA A 1 162 ? 10.316 -8.202 6.951 1.00 84.00 162 ALA A N 1
ATOM 1227 C CA . ALA A 1 162 ? 9.174 -7.361 7.278 1.00 84.00 162 ALA A CA 1
ATOM 1228 C C . ALA A 1 162 ? 9.464 -6.544 8.550 1.00 84.00 162 ALA A C 1
ATOM 1230 O O . ALA A 1 162 ? 10.095 -7.075 9.474 1.00 84.00 162 ALA A O 1
ATOM 1231 N N . PRO A 1 163 ? 8.958 -5.302 8.656 1.00 85.25 163 PRO A N 1
ATOM 1232 C CA . PRO A 1 163 ? 9.078 -4.525 9.883 1.00 85.25 163 PRO A CA 1
ATOM 1233 C C . PRO A 1 163 ? 8.457 -5.272 11.075 1.00 85.25 163 PRO A C 1
ATOM 1235 O O . PRO A 1 163 ? 7.265 -5.581 11.084 1.00 85.25 163 PRO A O 1
ATOM 1238 N N . GLN A 1 164 ? 9.274 -5.570 12.087 1.00 81.06 164 GLN A N 1
ATOM 1239 C CA . GLN A 1 164 ? 8.849 -6.350 13.258 1.00 81.06 164 GLN A CA 1
ATOM 1240 C C . GLN A 1 164 ? 8.184 -5.484 14.331 1.00 81.06 164 GLN A C 1
ATOM 1242 O O . GLN A 1 164 ? 7.246 -5.918 15.002 1.00 81.06 164 GLN A O 1
ATOM 1247 N N . ASN A 1 165 ? 8.664 -4.250 14.492 1.00 86.81 165 ASN A N 1
ATOM 1248 C CA . ASN A 1 165 ? 8.232 -3.378 15.574 1.00 86.81 165 ASN A CA 1
ATOM 1249 C C . ASN A 1 165 ? 6.993 -2.582 15.162 1.00 86.81 165 ASN A C 1
ATOM 1251 O O . ASN A 1 165 ? 7.020 -1.910 14.126 1.00 86.81 165 ASN A O 1
ATOM 1255 N N . PRO A 1 166 ? 5.912 -2.626 15.958 1.00 88.25 166 PRO A N 1
ATOM 1256 C CA . PRO A 1 166 ? 4.772 -1.778 15.698 1.00 88.25 166 PRO A CA 1
ATOM 1257 C C . PRO A 1 166 ? 5.113 -0.309 15.978 1.00 88.25 166 PRO A C 1
ATOM 1259 O O . PRO A 1 166 ? 5.808 0.006 16.943 1.00 88.25 166 PRO A O 1
ATOM 1262 N N . ALA A 1 167 ? 4.592 0.588 15.147 1.00 90.75 167 ALA A N 1
ATOM 1263 C CA . ALA A 1 167 ? 4.696 2.032 15.319 1.00 90.75 167 ALA A CA 1
ATOM 1264 C C . ALA A 1 167 ? 3.429 2.594 15.979 1.00 90.75 167 ALA A C 1
ATOM 1266 O O . ALA A 1 167 ? 2.341 2.047 15.811 1.00 90.75 167 ALA A O 1
ATOM 1267 N N . ILE A 1 168 ? 3.541 3.702 16.710 1.00 90.94 168 ILE A N 1
ATOM 1268 C CA . ILE A 1 168 ? 2.366 4.418 17.228 1.00 90.94 168 ILE A CA 1
ATOM 1269 C C . ILE A 1 168 ? 1.783 5.267 16.097 1.00 90.94 168 ILE A C 1
ATOM 1271 O O . ILE A 1 168 ? 2.509 6.016 15.444 1.00 90.94 168 ILE A O 1
ATOM 1275 N N . ALA A 1 169 ? 0.480 5.142 15.858 1.00 91.75 169 ALA A N 1
ATOM 1276 C CA . ALA A 1 169 ? -0.203 5.902 14.825 1.00 91.75 169 ALA A CA 1
ATOM 1277 C C . ALA A 1 169 ? -0.504 7.344 15.254 1.00 91.75 169 ALA A C 1
ATOM 1279 O O . ALA A 1 169 ? -0.831 7.644 16.401 1.00 91.75 169 ALA A O 1
ATOM 1280 N N . ASN A 1 170 ? -0.488 8.224 14.265 1.00 89.62 170 ASN A N 1
ATOM 1281 C CA . ASN A 1 170 ? -1.087 9.550 14.278 1.00 89.62 170 ASN A CA 1
ATOM 1282 C C . ASN A 1 170 ? -2.116 9.661 13.134 1.00 89.62 170 ASN A C 1
ATOM 1284 O O . ASN A 1 170 ? -2.245 8.759 12.303 1.00 89.62 170 ASN A O 1
ATOM 1288 N N . ASN A 1 171 ? -2.822 10.791 13.054 1.00 89.06 171 ASN A N 1
ATOM 1289 C CA . ASN A 1 171 ? -3.902 10.995 12.076 1.00 89.06 171 ASN A CA 1
ATOM 1290 C C . ASN A 1 171 ? -3.449 10.984 10.603 1.00 89.06 171 ASN A C 1
ATOM 1292 O O . ASN A 1 171 ? -4.274 10.916 9.695 1.00 89.06 171 ASN A O 1
ATOM 1296 N N . HIS A 1 172 ? -2.141 11.063 10.357 1.00 84.25 172 HIS A N 1
ATOM 1297 C CA . HIS A 1 172 ? -1.541 11.119 9.025 1.00 84.25 172 HIS A CA 1
ATOM 1298 C C . HIS A 1 172 ? -0.699 9.880 8.710 1.00 84.25 172 HIS A C 1
ATOM 1300 O O . HIS A 1 172 ? -0.007 9.852 7.699 1.00 84.25 172 HIS A O 1
ATOM 1306 N N . SER A 1 173 ? -0.749 8.852 9.562 1.00 85.75 173 SER A N 1
ATOM 1307 C CA . SER A 1 173 ? 0.111 7.673 9.418 1.00 85.75 173 SER A CA 1
ATOM 1308 C C . SER A 1 173 ? -0.269 6.790 8.232 1.00 85.75 173 SER A C 1
ATOM 1310 O O . SER A 1 173 ? 0.596 6.110 7.695 1.00 85.75 173 SER A O 1
ATOM 1312 N N . PHE A 1 174 ? -1.547 6.770 7.842 1.00 89.06 174 PHE A N 1
ATOM 1313 C CA . PHE A 1 174 ? -2.055 6.028 6.685 1.00 89.06 174 PHE A CA 1
ATOM 1314 C C . PHE A 1 174 ? -3.466 6.502 6.304 1.00 89.06 174 PHE A C 1
ATOM 1316 O O . PHE A 1 174 ? -4.135 7.195 7.074 1.00 89.06 174 PHE A O 1
ATOM 1323 N N . LEU A 1 175 ? -3.939 6.102 5.119 1.00 89.44 175 LEU A N 1
ATOM 1324 C CA . LEU A 1 175 ? -5.322 6.323 4.684 1.00 89.44 175 LEU A CA 1
ATOM 1325 C C . LEU A 1 175 ? -6.226 5.163 5.100 1.00 89.44 175 LEU A C 1
ATOM 1327 O O . LEU A 1 175 ? -5.779 4.018 5.201 1.00 89.44 175 LEU A O 1
ATOM 1331 N N . ALA A 1 176 ? -7.521 5.436 5.262 1.00 90.25 176 ALA A N 1
ATOM 1332 C CA . ALA A 1 176 ? -8.496 4.423 5.669 1.00 90.25 176 ALA A CA 1
ATOM 1333 C C . ALA A 1 176 ? -8.509 3.201 4.723 1.00 90.25 176 ALA A C 1
ATOM 1335 O O . ALA A 1 176 ? -8.500 2.053 5.170 1.00 90.25 176 ALA A O 1
ATOM 1336 N N . GLU A 1 177 ? -8.435 3.424 3.407 1.00 88.25 177 GLU A N 1
ATOM 1337 C CA . GLU A 1 177 ? -8.405 2.365 2.390 1.00 88.25 177 GLU A CA 1
ATOM 1338 C C . GLU A 1 177 ? -7.133 1.498 2.387 1.00 88.25 177 GLU A C 1
ATOM 1340 O O . GLU A 1 177 ? -7.105 0.455 1.721 1.00 88.25 177 GLU A O 1
ATOM 1345 N N . HIS A 1 178 ? -6.077 1.899 3.100 1.00 89.31 178 HIS A N 1
ATOM 1346 C CA . HIS A 1 178 ? -4.825 1.140 3.187 1.00 89.31 178 HIS A CA 1
ATOM 1347 C C . HIS A 1 178 ? -4.849 0.073 4.273 1.00 89.31 178 HIS A C 1
ATOM 1349 O O . HIS A 1 178 ? -3.986 -0.804 4.274 1.00 89.31 178 HIS A O 1
ATOM 1355 N N . VAL A 1 179 ? -5.842 0.095 5.160 1.00 90.56 179 VAL A N 1
ATOM 1356 C CA . VAL A 1 179 ? -5.998 -0.923 6.198 1.00 90.56 179 VAL A CA 1
ATOM 1357 C C . VAL A 1 179 ? -6.360 -2.267 5.564 1.00 90.56 179 VAL A C 1
ATOM 1359 O O . VAL A 1 179 ? -7.299 -2.377 4.775 1.00 90.56 179 VAL A O 1
ATOM 1362 N N . TYR A 1 180 ? -5.596 -3.304 5.913 1.00 89.25 180 TYR A N 1
ATOM 1363 C CA . TYR A 1 180 ? -5.888 -4.690 5.553 1.00 89.25 180 TYR A CA 1
ATOM 1364 C C . TYR A 1 180 ? -6.660 -5.390 6.672 1.00 89.25 180 TYR A C 1
ATOM 1366 O O . TYR A 1 180 ? -7.711 -5.978 6.433 1.00 89.25 180 TYR A O 1
ATOM 1374 N N . THR A 1 181 ? -6.169 -5.290 7.909 1.00 91.31 181 THR A N 1
ATOM 1375 C CA . THR A 1 181 ? -6.856 -5.819 9.094 1.00 91.31 181 THR A CA 1
ATOM 1376 C C . THR A 1 181 ? -6.644 -4.907 10.288 1.00 91.31 181 THR A C 1
ATOM 1378 O O . THR A 1 181 ? -5.543 -4.393 10.472 1.00 91.31 181 THR A O 1
ATOM 1381 N N . ALA A 1 182 ? -7.649 -4.793 11.149 1.00 92.88 182 ALA A N 1
ATOM 1382 C CA . ALA A 1 182 ? -7.542 -4.153 12.454 1.00 92.88 182 ALA A CA 1
ATOM 1383 C C . ALA A 1 182 ? -8.003 -5.141 13.529 1.00 92.88 182 ALA A C 1
ATOM 1385 O O . ALA A 1 182 ? -9.023 -5.809 13.364 1.00 92.88 182 ALA A O 1
ATOM 1386 N N . LYS A 1 183 ? -7.230 -5.278 14.607 1.00 91.31 183 LYS A N 1
ATOM 1387 C CA . LYS A 1 183 ? -7.538 -6.181 15.725 1.00 91.31 183 LYS A CA 1
ATOM 1388 C C . LYS A 1 183 ? -7.242 -5.490 17.043 1.00 91.31 183 LYS A C 1
ATOM 1390 O O . LYS A 1 183 ? -6.305 -4.708 17.112 1.00 91.31 183 LYS A O 1
ATOM 1395 N N . TRP A 1 184 ? -7.981 -5.811 18.095 1.00 87.62 184 TRP A N 1
ATOM 1396 C CA . TRP A 1 184 ? -7.683 -5.292 19.430 1.00 87.62 184 TRP A CA 1
ATOM 1397 C C . TRP A 1 184 ? -6.296 -5.719 19.900 1.00 87.62 184 TRP A C 1
ATOM 1399 O O . TRP A 1 184 ? -5.895 -6.874 19.722 1.00 87.62 184 TRP A O 1
ATOM 1409 N N . HIS A 1 185 ? -5.560 -4.774 20.483 1.00 83.94 185 HIS A N 1
ATOM 1410 C CA . HIS A 1 185 ? -4.305 -5.096 21.141 1.00 83.94 185 HIS A CA 1
ATOM 1411 C C . HIS A 1 185 ? -4.592 -5.987 22.369 1.00 83.94 185 HIS A C 1
ATOM 1413 O O . HIS A 1 185 ? -5.571 -5.733 23.076 1.00 83.94 185 HIS A O 1
ATOM 1419 N N . PRO A 1 186 ? -3.767 -7.012 22.670 1.00 78.06 186 PRO A N 1
ATOM 1420 C CA . PRO A 1 186 ? -4.001 -7.909 23.807 1.00 78.06 186 PRO A CA 1
ATOM 1421 C C . PRO A 1 186 ? -4.093 -7.210 25.172 1.00 78.06 186 PRO A C 1
ATOM 1423 O O . PRO A 1 186 ? -4.712 -7.744 26.084 1.00 78.06 186 PRO A O 1
ATOM 1426 N N . SER A 1 187 ? -3.514 -6.011 25.315 1.00 78.75 187 SER A N 1
ATOM 1427 C CA . SER A 1 187 ? -3.636 -5.192 26.533 1.00 78.75 187 SER A CA 1
ATOM 1428 C C . SER A 1 187 ? -5.013 -4.539 26.714 1.00 78.75 187 SER A C 1
ATOM 1430 O O . SER A 1 187 ? -5.258 -3.941 27.756 1.00 78.75 187 SER A O 1
ATOM 1432 N N . GLY A 1 188 ? -5.890 -4.584 25.706 1.00 71.56 188 GLY A N 1
ATOM 1433 C CA . GLY A 1 188 ? -7.192 -3.909 25.706 1.00 71.56 188 GLY A CA 1
ATOM 1434 C C . GLY A 1 188 ? -7.138 -2.406 25.404 1.00 71.56 188 GLY A C 1
ATOM 1435 O O . GLY A 1 188 ? -8.181 -1.793 25.196 1.00 71.56 188 GLY A O 1
ATOM 1436 N N . THR A 1 189 ? -5.945 -1.816 25.331 1.00 74.00 189 THR A N 1
ATOM 1437 C CA . THR A 1 189 ? -5.722 -0.404 24.999 1.00 74.00 189 THR A CA 1
ATOM 1438 C C . THR A 1 189 ? -5.304 -0.259 23.539 1.00 74.00 189 THR A C 1
ATOM 1440 O O . THR A 1 189 ? -4.153 -0.497 23.177 1.00 74.00 189 THR A O 1
ATOM 1443 N N . GLY A 1 190 ? -6.260 0.135 22.697 1.00 84.06 190 GLY A N 1
ATOM 1444 C CA . GLY A 1 190 ? -6.033 0.437 21.285 1.00 84.06 190 GLY A CA 1
ATOM 1445 C C . GLY A 1 190 ? -6.117 -0.760 20.335 1.00 84.06 190 GLY A C 1
ATOM 1446 O O . GLY A 1 190 ? -6.375 -1.909 20.709 1.00 84.06 190 GLY A O 1
ATOM 1447 N N . LEU A 1 191 ? -5.913 -0.460 19.057 1.00 91.94 191 LEU A N 1
ATOM 1448 C CA . LEU A 1 191 ? -6.013 -1.390 17.939 1.00 91.94 191 LEU A CA 1
ATOM 1449 C C . LEU A 1 191 ? -4.641 -1.606 17.311 1.00 91.94 191 LEU A C 1
ATOM 1451 O O . LEU A 1 191 ? -3.888 -0.663 17.112 1.00 91.94 191 LEU A O 1
ATOM 1455 N N . VAL A 1 192 ? -4.343 -2.841 16.928 1.00 93.38 192 VAL A N 1
ATOM 1456 C CA . VAL A 1 192 ? -3.236 -3.156 16.031 1.00 93.38 192 VAL A CA 1
ATOM 1457 C C . VAL A 1 192 ? -3.760 -3.233 14.608 1.00 93.38 192 VAL A C 1
ATOM 1459 O O . VAL A 1 192 ? -4.487 -4.161 14.240 1.00 93.38 192 VAL A O 1
ATOM 1462 N N . VAL A 1 193 ? -3.358 -2.258 13.807 1.00 93.56 193 VAL A N 1
ATOM 1463 C CA . VAL A 1 193 ? -3.660 -2.150 12.387 1.00 93.56 193 VAL A CA 1
ATOM 1464 C C . VAL A 1 193 ? -2.507 -2.726 11.575 1.00 93.56 193 VAL A C 1
ATOM 1466 O O . VAL A 1 193 ? -1.341 -2.403 11.786 1.00 93.56 193 VAL A O 1
ATOM 1469 N N . THR A 1 194 ? -2.841 -3.588 10.625 1.00 91.75 194 THR A N 1
ATOM 1470 C CA . THR A 1 194 ? -1.936 -4.063 9.579 1.00 91.75 194 THR A CA 1
ATOM 1471 C C . THR A 1 194 ? -2.398 -3.457 8.264 1.00 91.75 194 THR A C 1
ATOM 1473 O O . THR A 1 194 ? -3.578 -3.564 7.913 1.00 91.75 194 THR A O 1
ATOM 1476 N N . LEU A 1 195 ? -1.478 -2.813 7.551 1.00 90.19 195 LEU A N 1
ATOM 1477 C CA . LEU A 1 195 ? -1.743 -2.218 6.246 1.00 90.19 195 LEU A CA 1
ATOM 1478 C C . LEU A 1 195 ? -1.620 -3.263 5.132 1.00 90.19 195 LEU A C 1
ATOM 1480 O O . LEU A 1 195 ? -1.067 -4.344 5.326 1.00 90.19 195 LEU A O 1
ATOM 1484 N N . LYS A 1 196 ? -2.163 -2.937 3.958 1.00 85.75 196 LYS A N 1
ATOM 1485 C CA . LYS A 1 196 ? -1.992 -3.730 2.729 1.00 85.75 196 LYS A CA 1
ATOM 1486 C C . LYS A 1 196 ? -0.532 -3.768 2.282 1.00 85.75 196 LYS A C 1
ATOM 1488 O O . LYS A 1 196 ? -0.082 -4.767 1.735 1.00 85.75 196 LYS A O 1
ATOM 1493 N N . ASP A 1 197 ? 0.187 -2.682 2.540 1.00 83.75 197 ASP A N 1
ATOM 1494 C CA . ASP A 1 197 ? 1.614 -2.571 2.290 1.00 83.75 197 ASP A CA 1
ATOM 1495 C C . ASP A 1 197 ? 2.412 -3.341 3.346 1.00 83.75 197 ASP A C 1
ATOM 1497 O O . ASP A 1 197 ? 2.510 -2.917 4.498 1.00 83.75 197 ASP A O 1
ATOM 1501 N N . ALA A 1 198 ? 2.989 -4.477 2.956 1.00 83.50 198 ALA A N 1
ATOM 1502 C CA . ALA A 1 198 ? 3.782 -5.314 3.855 1.00 83.50 198 ALA A CA 1
ATOM 1503 C C . ALA A 1 198 ? 5.143 -4.696 4.228 1.00 83.50 198 ALA A C 1
ATOM 1505 O O . ALA A 1 198 ? 5.830 -5.222 5.102 1.00 83.50 198 ALA A O 1
ATOM 1506 N N . THR A 1 199 ? 5.543 -3.611 3.559 1.00 83.44 199 THR A N 1
ATOM 1507 C CA . THR A 1 199 ? 6.789 -2.888 3.846 1.00 83.44 199 THR A CA 1
ATOM 1508 C C . THR A 1 199 ? 6.629 -1.856 4.960 1.00 83.44 199 THR A C 1
ATOM 1510 O O . THR A 1 199 ? 7.623 -1.353 5.479 1.00 83.44 199 THR A O 1
ATOM 1513 N N . LEU A 1 200 ? 5.387 -1.555 5.353 1.00 86.75 200 LEU A N 1
ATOM 1514 C CA . LEU A 1 200 ? 5.079 -0.650 6.451 1.00 86.75 200 LEU A CA 1
ATOM 1515 C C . LEU A 1 200 ? 4.908 -1.423 7.764 1.00 86.75 200 LEU A C 1
ATOM 1517 O O . LEU A 1 200 ? 4.480 -2.583 7.760 1.00 86.75 200 LEU A O 1
ATOM 1521 N N . PRO A 1 201 ? 5.228 -0.798 8.911 1.00 89.44 201 PRO A N 1
ATOM 1522 C CA . PRO A 1 201 ? 5.020 -1.432 10.198 1.00 89.44 201 PRO A CA 1
ATOM 1523 C C . PRO A 1 201 ? 3.535 -1.654 10.472 1.00 89.44 201 PRO A C 1
ATOM 1525 O O . PRO A 1 201 ? 2.641 -1.041 9.887 1.00 89.44 201 PRO A O 1
ATOM 1528 N N . ARG A 1 202 ? 3.264 -2.539 11.429 1.00 92.12 202 ARG A N 1
ATOM 1529 C CA . ARG A 1 202 ? 1.952 -2.568 12.077 1.00 92.12 202 ARG A CA 1
ATOM 1530 C C . ARG A 1 202 ? 1.813 -1.309 12.922 1.00 92.12 202 ARG A C 1
ATOM 1532 O O . ARG A 1 202 ? 2.787 -0.850 13.506 1.00 92.12 202 ARG A O 1
ATOM 1539 N N . TYR A 1 203 ? 0.607 -0.782 13.029 1.00 93.06 203 TYR A N 1
ATOM 1540 C CA . TYR A 1 203 ? 0.352 0.441 13.774 1.00 93.06 203 TYR A CA 1
ATOM 1541 C C . TYR A 1 203 ? -0.475 0.158 15.019 1.00 93.06 203 TYR A C 1
ATOM 1543 O O . TYR A 1 203 ? -1.470 -0.559 14.945 1.00 93.06 203 TYR A O 1
ATOM 1551 N N . ILE A 1 204 ? -0.079 0.730 16.152 1.00 93.00 204 ILE A N 1
ATOM 1552 C CA . ILE A 1 204 ? -0.899 0.821 17.359 1.00 93.00 204 ILE A CA 1
ATOM 1553 C C . ILE A 1 204 ? -1.693 2.119 17.260 1.00 93.00 204 ILE A C 1
ATOM 1555 O O . ILE A 1 204 ? -1.119 3.204 17.210 1.00 93.00 204 ILE A O 1
ATOM 1559 N N . VAL A 1 205 ? -3.009 1.987 17.206 1.00 92.88 205 VAL A N 1
ATOM 1560 C CA . VAL A 1 205 ? -3.968 3.065 16.976 1.00 92.88 205 VAL A CA 1
ATOM 1561 C C . VAL A 1 205 ? -4.777 3.286 18.248 1.00 92.88 205 VAL A C 1
ATOM 1563 O O . VAL A 1 205 ? -5.313 2.324 18.808 1.00 92.88 205 VAL A O 1
ATOM 1566 N N . SER A 1 206 ? -4.871 4.535 18.700 1.00 88.62 206 SER A N 1
ATOM 1567 C CA . SER A 1 206 ? -5.779 4.920 19.779 1.00 88.62 206 SER A CA 1
ATOM 1568 C C . SER A 1 206 ? -7.181 5.210 19.245 1.00 88.62 206 SER A C 1
ATOM 1570 O O . SER A 1 206 ? -7.392 5.424 18.051 1.00 88.62 206 SER A O 1
ATOM 1572 N N . ASP A 1 207 ? -8.148 5.231 20.153 1.00 83.19 207 ASP A N 1
ATOM 1573 C CA . ASP A 1 207 ? -9.513 5.686 19.896 1.00 83.19 207 ASP A CA 1
ATOM 1574 C C . ASP A 1 207 ? -9.576 7.139 19.411 1.00 83.19 207 ASP A C 1
ATOM 1576 O O . ASP A 1 207 ? -10.486 7.489 18.667 1.00 83.19 207 ASP A O 1
ATOM 1580 N N . GLU A 1 208 ? -8.600 7.978 19.759 1.00 85.88 208 GLU A N 1
ATOM 1581 C CA . GLU A 1 208 ? -8.588 9.372 19.317 1.00 85.88 208 GLU A CA 1
ATOM 1582 C C . GLU A 1 208 ? -8.158 9.584 17.866 1.00 85.88 208 GLU A C 1
ATOM 1584 O O . GLU A 1 208 ? -8.492 10.616 17.265 1.00 85.88 208 GLU A O 1
ATOM 1589 N N . ASN A 1 209 ? -7.447 8.619 17.280 1.00 92.25 209 ASN A N 1
ATOM 1590 C CA . ASN A 1 209 ? -6.941 8.762 15.926 1.00 92.25 209 ASN A CA 1
ATOM 1591 C C . ASN A 1 209 ? -8.071 8.816 14.889 1.00 92.25 209 ASN A C 1
ATOM 1593 O O . ASN A 1 209 ? -9.088 8.126 14.978 1.00 92.25 209 ASN A O 1
ATOM 1597 N N . ARG A 1 210 ? -7.859 9.645 13.867 1.00 93.50 210 ARG A N 1
ATOM 1598 C CA . ARG A 1 210 ? -8.760 9.817 12.723 1.00 93.50 210 ARG A CA 1
ATOM 1599 C C . ARG A 1 210 ? -7.963 9.615 11.448 1.00 93.50 210 ARG A C 1
ATOM 1601 O O . ARG A 1 210 ? -6.841 10.098 11.365 1.00 93.50 210 ARG A O 1
ATOM 1608 N N . PHE A 1 211 ? -8.540 8.941 10.463 1.00 91.44 211 PHE A N 1
ATOM 1609 C CA . PHE A 1 211 ? -7.874 8.608 9.208 1.00 91.44 211 PHE A CA 1
ATOM 1610 C C . PHE A 1 211 ? -8.708 9.085 8.026 1.00 91.44 211 PHE A C 1
ATOM 1612 O O . PHE A 1 211 ? -9.907 8.816 7.940 1.00 91.44 211 PHE A O 1
ATOM 1619 N N . TRP A 1 212 ? -8.071 9.817 7.119 1.00 89.62 212 TRP A N 1
ATOM 1620 C CA . TRP A 1 212 ? -8.716 10.324 5.915 1.00 89.62 212 TRP A CA 1
ATOM 1621 C C . TRP A 1 212 ? -8.937 9.192 4.912 1.00 89.62 212 TRP A C 1
ATOM 1623 O O . TRP A 1 212 ? -8.059 8.346 4.721 1.00 89.62 212 TRP A O 1
ATOM 1633 N N . SER A 1 213 ? -10.079 9.198 4.225 1.00 84.94 213 SER A N 1
ATOM 1634 C CA . SER A 1 213 ? -10.276 8.385 3.026 1.00 84.94 213 SER A CA 1
ATOM 1635 C C . SER A 1 213 ? -10.265 9.252 1.778 1.00 84.94 213 SER A C 1
ATOM 1637 O O . SER A 1 213 ? -11.096 10.149 1.642 1.00 84.94 213 SER A O 1
ATOM 1639 N N . ARG A 1 214 ? -9.397 8.943 0.805 1.00 81.12 214 ARG A N 1
ATOM 1640 C CA . ARG A 1 214 ? -9.424 9.647 -0.490 1.00 81.12 214 ARG A CA 1
ATOM 1641 C C . ARG A 1 214 ? -10.608 9.222 -1.350 1.00 81.12 214 ARG A C 1
ATOM 1643 O O . ARG A 1 214 ? -11.100 10.017 -2.141 1.00 81.12 214 ARG A O 1
ATOM 1650 N N . VAL A 1 215 ? -11.080 7.986 -1.206 1.00 81.62 215 VAL A N 1
ATOM 1651 C CA . VAL A 1 215 ? -12.225 7.482 -1.982 1.00 81.62 215 VAL A CA 1
ATOM 1652 C C . VAL A 1 215 ? -13.522 8.148 -1.531 1.00 81.62 215 VAL A C 1
ATOM 1654 O O . VAL A 1 215 ? -14.374 8.462 -2.356 1.00 81.62 215 VAL A O 1
ATOM 1657 N N . LYS A 1 216 ? -13.673 8.353 -0.220 1.00 84.19 216 LYS A N 1
ATOM 1658 C CA . LYS A 1 216 ? -14.883 8.935 0.369 1.00 84.19 216 LYS A CA 1
ATOM 1659 C C . LYS A 1 216 ? -14.777 10.435 0.637 1.00 84.19 216 LYS A C 1
ATOM 1661 O O . LYS A 1 216 ? -15.803 11.055 0.858 1.00 84.19 216 LYS A O 1
ATOM 1666 N N . GLN A 1 217 ? -13.571 11.006 0.576 1.00 88.00 217 GLN A N 1
ATOM 1667 C CA . GLN A 1 217 ? -13.299 12.420 0.867 1.00 88.00 217 GLN A CA 1
ATOM 1668 C C . GLN A 1 217 ? -13.811 12.843 2.254 1.00 88.00 217 GLN A C 1
ATOM 1670 O O . GLN A 1 217 ? -14.388 13.915 2.415 1.00 88.00 217 GLN A O 1
ATOM 1675 N N . GLN A 1 218 ? -13.604 11.985 3.256 1.00 89.56 218 GLN A N 1
ATOM 1676 C CA . GLN A 1 218 ? -14.061 12.217 4.627 1.00 89.56 218 GLN A CA 1
ATOM 1677 C C . GLN A 1 218 ? -13.159 11.527 5.653 1.00 89.56 218 GLN A C 1
ATOM 1679 O O . GLN A 1 218 ? -12.372 10.631 5.315 1.00 89.56 218 GLN A O 1
ATOM 1684 N N . TRP A 1 219 ? -13.272 11.959 6.910 1.00 91.06 219 TRP A N 1
ATOM 1685 C CA . TRP A 1 219 ? -12.546 11.378 8.035 1.00 91.06 219 TRP A CA 1
ATOM 1686 C C . TRP A 1 219 ? -13.304 10.190 8.620 1.00 91.06 219 TRP A C 1
ATOM 1688 O O . TRP A 1 219 ? -14.526 10.204 8.732 1.00 91.06 219 TRP A O 1
ATOM 1698 N N . PHE A 1 220 ? -12.548 9.174 9.028 1.00 92.81 220 PHE A N 1
ATOM 1699 C CA . PHE A 1 220 ? -13.073 8.018 9.736 1.00 92.81 220 PHE A CA 1
ATOM 1700 C C . PHE A 1 220 ? -12.282 7.729 11.004 1.00 92.81 220 PHE A C 1
ATOM 1702 O O . PHE A 1 220 ? -11.101 8.063 11.116 1.00 92.81 220 PHE A O 1
ATOM 1709 N N . ARG A 1 221 ? -12.913 7.022 11.933 1.00 93.25 221 ARG A N 1
ATOM 1710 C CA . ARG A 1 221 ? -12.293 6.467 13.135 1.00 93.25 221 ARG A CA 1
ATOM 1711 C C . ARG A 1 221 ? -12.555 4.969 13.202 1.00 93.25 221 ARG A C 1
ATOM 1713 O O . ARG A 1 221 ? -13.607 4.495 12.782 1.00 93.25 221 ARG A O 1
ATOM 1720 N N . LEU A 1 222 ? -11.589 4.215 13.717 1.00 91.31 222 LEU A N 1
AT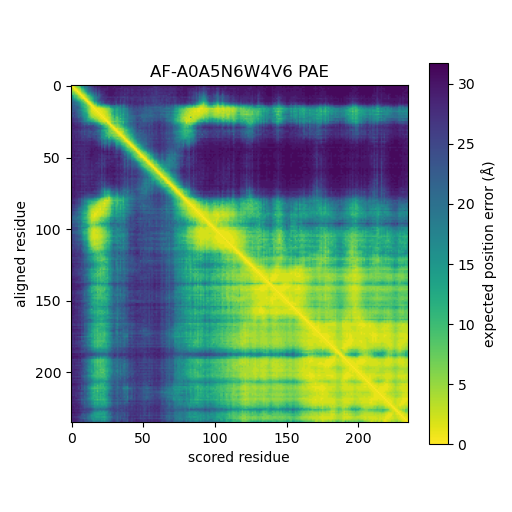OM 1721 C CA . LEU A 1 222 ? -11.794 2.802 14.024 1.00 91.31 222 LEU A CA 1
ATOM 1722 C C . LEU A 1 222 ? -12.390 2.686 15.426 1.00 91.31 222 LEU A C 1
ATOM 1724 O O . LEU A 1 222 ? -11.770 3.115 16.396 1.00 91.31 222 LEU A O 1
ATOM 1728 N N . VAL A 1 223 ? -13.575 2.089 15.534 1.00 89.75 223 VAL A N 1
ATOM 1729 C CA . VAL A 1 223 ? -14.291 1.935 16.806 1.00 89.75 223 VAL A CA 1
ATOM 1730 C C . VAL A 1 223 ? -14.724 0.493 17.040 1.00 89.75 223 VAL A C 1
ATOM 1732 O O . VAL A 1 223 ? -14.718 -0.351 16.139 1.00 89.75 223 VAL A O 1
ATOM 1735 N N . ARG A 1 224 ? -15.101 0.196 18.287 1.00 87.56 224 ARG A N 1
ATOM 1736 C CA . ARG A 1 224 ? -15.651 -1.105 18.662 1.00 87.56 224 ARG A CA 1
ATOM 1737 C C . ARG A 1 224 ? -17.124 -1.180 18.275 1.00 87.56 224 ARG A C 1
ATOM 1739 O O . ARG A 1 224 ? -17.953 -0.461 18.822 1.00 87.56 224 ARG A O 1
ATOM 1746 N N . GLY A 1 225 ? -17.453 -2.091 17.369 1.00 84.75 225 GLY A N 1
ATOM 1747 C CA . GLY A 1 225 ? -18.829 -2.443 17.059 1.00 84.75 225 GLY A CA 1
ATOM 1748 C C . GLY A 1 225 ? -19.504 -3.189 18.212 1.00 84.75 225 GLY A C 1
ATOM 1749 O O . GLY A 1 225 ? -18.854 -3.726 19.113 1.00 84.75 225 GLY A O 1
ATOM 1750 N N . ARG A 1 226 ? -20.837 -3.281 18.154 1.00 83.00 226 ARG A N 1
ATOM 1751 C CA . ARG A 1 226 ? -21.666 -3.933 19.189 1.00 83.00 226 ARG A CA 1
ATOM 1752 C C . ARG A 1 226 ? -21.302 -5.400 19.436 1.00 83.00 226 ARG A C 1
ATOM 1754 O O . ARG A 1 226 ? -21.434 -5.877 20.555 1.00 83.00 226 ARG A O 1
ATOM 1761 N N . ASN A 1 227 ? -20.795 -6.083 18.413 1.00 84.56 227 ASN A N 1
ATOM 1762 C CA . ASN A 1 227 ? -20.418 -7.496 18.475 1.00 84.56 227 ASN A CA 1
ATOM 1763 C C . ASN A 1 227 ? -18.945 -7.702 18.878 1.00 84.56 227 ASN A C 1
ATOM 1765 O O . ASN A 1 227 ? -18.459 -8.826 18.899 1.00 84.56 227 ASN A O 1
ATOM 1769 N N . GLY A 1 228 ? -18.218 -6.622 19.187 1.00 80.56 228 GLY A N 1
ATOM 1770 C CA . GLY A 1 228 ? -16.786 -6.650 19.490 1.00 80.56 228 GLY A CA 1
ATOM 1771 C C . GLY A 1 228 ? -15.870 -6.500 18.271 1.00 80.56 228 GLY A C 1
ATOM 1772 O O . GLY A 1 228 ? -14.675 -6.260 18.459 1.00 80.56 228 GLY A O 1
ATOM 1773 N N . ASP A 1 229 ? -16.423 -6.570 17.060 1.00 87.44 229 ASP A N 1
ATOM 1774 C CA . ASP A 1 229 ? -15.702 -6.337 15.807 1.00 87.44 229 ASP A CA 1
ATOM 1775 C C . ASP A 1 229 ? -15.197 -4.895 15.691 1.00 87.44 229 ASP A C 1
ATOM 1777 O O . ASP A 1 229 ? -15.711 -3.979 16.336 1.00 87.44 229 ASP A O 1
ATOM 1781 N N . VAL A 1 230 ? -14.184 -4.684 14.851 1.00 89.75 230 VAL A N 1
ATOM 1782 C CA . VAL A 1 230 ? -13.673 -3.345 14.543 1.00 89.75 230 VAL A CA 1
ATOM 1783 C C . VAL A 1 230 ? -14.441 -2.791 13.349 1.00 89.75 230 VAL A C 1
ATOM 1785 O O . VAL A 1 230 ? -14.463 -3.418 12.290 1.00 89.75 230 VAL A O 1
ATOM 1788 N N . ILE A 1 231 ? -15.058 -1.623 13.515 1.00 91.75 231 ILE A N 1
ATOM 1789 C CA . ILE A 1 231 ? -15.821 -0.944 12.463 1.00 91.75 231 ILE A CA 1
ATOM 1790 C C . ILE A 1 231 ? -15.244 0.443 12.187 1.00 91.75 231 ILE A C 1
ATOM 1792 O O . ILE A 1 231 ? -14.634 1.060 13.059 1.00 91.75 231 ILE A O 1
ATOM 1796 N N . TRP A 1 232 ? -15.456 0.925 10.967 1.00 92.62 232 TRP A N 1
ATOM 1797 C CA . TRP A 1 232 ? -15.194 2.312 10.605 1.00 92.62 232 TRP A CA 1
ATOM 1798 C C . TRP A 1 232 ? -16.420 3.164 10.931 1.00 92.62 232 TRP A C 1
ATOM 1800 O O . TRP A 1 232 ? -17.512 2.879 10.442 1.00 92.62 232 TRP A O 1
ATOM 1810 N N . GLU A 1 233 ? -16.226 4.200 11.737 1.00 93.25 233 GLU A N 1
ATOM 1811 C CA . GLU A 1 233 ? -17.207 5.246 12.016 1.00 93.25 233 GLU A CA 1
ATOM 1812 C C . GLU A 1 233 ? -16.835 6.504 11.229 1.00 93.25 233 GLU A C 1
ATOM 1814 O O . GLU A 1 233 ? -15.673 6.913 11.217 1.00 93.25 233 GLU A O 1
ATOM 1819 N N . GLU A 1 234 ? -17.811 7.070 10.527 1.00 92.31 234 GLU A N 1
ATOM 1820 C CA . GLU A 1 234 ? -17.687 8.341 9.811 1.00 92.31 234 GLU A CA 1
ATOM 1821 C C . GLU A 1 234 ? -17.795 9.513 10.794 1.00 92.31 234 GLU A C 1
ATOM 1823 O O . GLU A 1 234 ? -18.557 9.432 11.760 1.00 92.31 234 GLU A O 1
ATOM 1828 N N 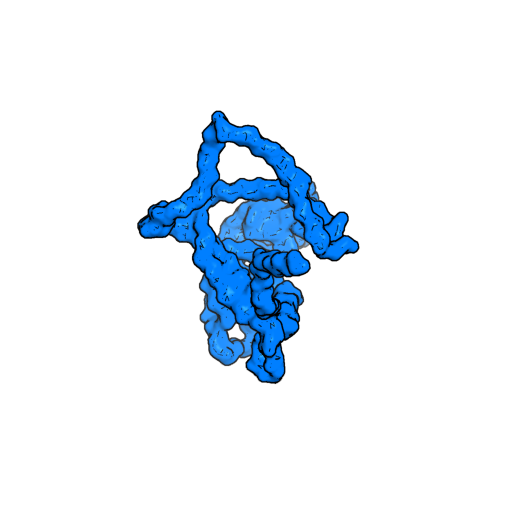. LEU A 1 235 ? -17.022 10.577 10.556 1.00 85.00 235 LEU A N 1
ATOM 1829 C CA . LEU A 1 235 ? -16.913 11.747 11.433 1.00 85.00 235 LEU A CA 1
ATOM 1830 C C . LEU A 1 235 ? -17.369 13.042 10.766 1.00 85.00 235 LEU A C 1
ATOM 1832 O O . LEU A 1 235 ? -17.007 13.243 9.584 1.00 85.00 235 LEU A O 1
#

Radius of gyration: 24.29 Å; Cα contacts (8 Å, |Δi|>4): 317; chains: 1; bounding box: 50×66×80 Å

pLDDT: mean 71.52, std 20.37, range [30.2, 95.19]